Protein AF-A0A4Q4YWK9-F1 (afdb_monomer)

pLDDT: mean 71.22, std 27.9, range [23.89, 98.69]

Nearest PDB structures (foldseek):
  1uv4-assembly1_A  TM=8.933E-01  e=1.301E-12  Bacillus subtilis
  6b7k-assembly4_D  TM=8.772E-01  e=3.436E-12  Bacillus licheniformis DSM 13 = ATCC 14580
  1gyd-assembly1_B  TM=8.276E-01  e=9.408E-13  Cellvibrio japonicus
  1gyh-assembly6_F  TM=8.192E-01  e=7.719E-12  Cellvibrio japonicus
  3qz4-assembly2_B  TM=7.626E-01  e=3.561E-07  Bacteroides thetaiotaomicron

Radius of gyration: 28.63 Å; Cα contacts (8 Å, |Δi|>4): 519; chains: 1; bounding box: 86×45×70 Å

Sequence (321 aa):
MQLRPRREARRGVSTFEPPDCSTTMTQFGQLSALDSKQDVTQLAESVAHFYLLSEDYIGKRVAGFPALLPTVSRMPWIPIGAAWDEMSSLYSSTASRAERPFADLTSEGISLFIFATITVSSFAAAAIPLLELALGYAKPNACSGVCVNTHDPPIIRRDDGTYFRFLTGARIAVHSAPDITGPWRYEGAALPAGSVIDLPGNQDLWAPEVMKVGNTYYMYCSASTFCSQESAIWVATSPSLDMNTWTDLGIIVQSSRGSPFNAIDPSFLNVGGQPLLTFGSFWEDIHQVSLADPASLATETPQQIAFDPVTTEQEGPALFP

Structure (mmCIF, N/CA/C/O backbone):
data_AF-A0A4Q4YWK9-F1
#
_entry.id   AF-A0A4Q4YWK9-F1
#
loop_
_atom_site.group_PDB
_atom_site.id
_atom_site.type_symbol
_atom_site.label_atom_id
_atom_site.label_alt_id
_atom_site.label_comp_id
_atom_site.label_asym_id
_atom_site.label_entity_id
_atom_site.label_seq_id
_atom_site.pdbx_PDB_ins_code
_atom_site.Cartn_x
_atom_site.Cartn_y
_atom_site.Cartn_z
_atom_site.occupancy
_atom_site.B_iso_or_equiv
_atom_site.auth_seq_id
_atom_site.auth_comp_id
_atom_site.auth_asym_id
_atom_site.auth_atom_id
_atom_site.pdbx_PDB_model_num
ATOM 1 N N . MET A 1 1 ? -19.170 -13.819 54.126 1.00 37.34 1 MET A N 1
ATOM 2 C CA . MET A 1 1 ? -18.211 -13.711 53.006 1.00 37.34 1 MET A CA 1
ATOM 3 C C . MET A 1 1 ? -18.902 -12.907 51.916 1.00 37.34 1 MET A C 1
ATOM 5 O O . MET A 1 1 ? -19.766 -13.430 51.232 1.00 37.34 1 MET A O 1
ATOM 9 N N . GLN A 1 2 ? -18.668 -11.596 51.904 1.00 25.41 2 GLN A N 1
ATOM 10 C CA . GLN A 1 2 ? -19.416 -10.605 51.125 1.00 25.41 2 GLN A CA 1
ATOM 11 C C . GLN A 1 2 ? -18.433 -10.032 50.097 1.00 25.41 2 GLN A C 1
ATOM 13 O O . GLN A 1 2 ? -17.427 -9.432 50.476 1.00 25.41 2 GLN A O 1
ATOM 18 N N . LEU A 1 3 ? -18.657 -10.317 48.815 1.00 28.09 3 LEU A N 1
ATOM 19 C CA . LEU A 1 3 ? -17.784 -9.885 47.724 1.00 28.09 3 LEU A CA 1
ATOM 20 C C . LEU A 1 3 ? -18.007 -8.390 47.461 1.00 28.09 3 LEU A C 1
ATOM 22 O O . LEU A 1 3 ? -19.138 -7.954 47.250 1.00 28.09 3 LEU A O 1
ATOM 26 N N . ARG A 1 4 ? -16.929 -7.598 47.514 1.00 23.89 4 ARG A N 1
ATOM 27 C CA . ARG A 1 4 ? -16.954 -6.170 47.164 1.00 23.89 4 ARG A CA 1
ATOM 28 C C . ARG A 1 4 ? -17.053 -6.004 45.638 1.00 23.89 4 ARG A C 1
ATOM 30 O O . ARG A 1 4 ? -16.379 -6.752 44.929 1.00 23.89 4 ARG A O 1
ATOM 37 N N . PRO A 1 5 ? -17.795 -5.010 45.118 1.00 29.55 5 PRO A N 1
ATOM 38 C CA . PRO A 1 5 ? -17.824 -4.719 43.688 1.00 29.55 5 PRO A CA 1
ATOM 39 C C . PRO A 1 5 ? -16.494 -4.115 43.215 1.00 29.55 5 PRO A C 1
ATOM 41 O O . PRO A 1 5 ? -15.915 -3.253 43.885 1.00 29.55 5 PRO A O 1
ATOM 44 N N . ARG A 1 6 ? -16.025 -4.559 42.043 1.00 30.62 6 ARG A N 1
ATOM 45 C CA . ARG A 1 6 ? -14.920 -3.950 41.286 1.00 30.62 6 ARG A CA 1
ATOM 46 C C . ARG A 1 6 ? -15.304 -2.508 40.937 1.00 30.62 6 ARG A C 1
ATOM 48 O O . ARG A 1 6 ? -16.377 -2.277 40.392 1.00 30.62 6 ARG A O 1
ATOM 55 N N . ARG A 1 7 ? -14.429 -1.546 41.245 1.00 26.69 7 ARG A N 1
ATOM 56 C CA . ARG A 1 7 ? -14.542 -0.170 40.746 1.00 26.69 7 ARG A CA 1
ATOM 57 C C . ARG A 1 7 ? -14.420 -0.195 39.223 1.00 26.69 7 ARG A C 1
ATOM 59 O O . ARG A 1 7 ? -13.377 -0.587 38.709 1.00 26.69 7 ARG A O 1
ATOM 66 N N . GLU A 1 8 ? -15.463 0.241 38.530 1.00 31.27 8 GLU A N 1
ATOM 67 C CA . GLU A 1 8 ? -15.367 0.685 37.143 1.00 31.27 8 GLU A CA 1
ATOM 68 C C . GLU A 1 8 ? -14.418 1.887 37.092 1.00 31.27 8 GLU A C 1
ATOM 70 O O . GLU A 1 8 ? -14.667 2.931 37.703 1.00 31.27 8 GLU A O 1
ATOM 75 N N . ALA A 1 9 ? -13.295 1.727 36.395 1.00 30.84 9 ALA A N 1
ATOM 76 C CA . ALA A 1 9 ? -12.493 2.859 35.972 1.00 30.84 9 ALA A CA 1
ATOM 77 C C . ALA A 1 9 ? -13.290 3.591 34.887 1.00 30.84 9 ALA A C 1
ATOM 79 O O . ALA A 1 9 ? -13.508 3.057 33.800 1.00 30.84 9 ALA A O 1
ATOM 80 N N . ARG A 1 10 ? -13.762 4.803 35.198 1.00 28.64 10 ARG A N 1
ATOM 81 C CA . ARG A 1 10 ? -14.281 5.729 34.188 1.00 28.64 10 ARG A CA 1
ATOM 82 C C . ARG A 1 10 ? -13.173 5.942 33.158 1.00 28.64 10 ARG A C 1
ATOM 84 O O . ARG A 1 10 ? -12.153 6.536 33.499 1.00 28.64 10 ARG A O 1
ATOM 91 N N . ARG A 1 11 ? -13.369 5.476 31.921 1.00 38.06 11 ARG A N 1
ATOM 92 C CA . ARG A 1 11 ? -12.615 5.995 30.776 1.00 38.06 11 ARG A CA 1
ATOM 93 C C . ARG A 1 11 ? -12.987 7.467 30.661 1.00 38.06 11 ARG A C 1
ATOM 95 O O . ARG A 1 11 ? -14.115 7.796 30.303 1.00 38.06 11 ARG A O 1
ATOM 102 N N . GLY A 1 12 ? -12.073 8.342 31.067 1.00 27.77 12 GLY A N 1
ATOM 103 C CA . GLY A 1 12 ? -12.129 9.727 30.637 1.00 27.77 12 GLY A CA 1
ATOM 104 C C . GLY A 1 12 ? -12.000 9.721 29.122 1.00 27.77 12 GLY A C 1
ATOM 105 O O . GLY A 1 12 ? -11.079 9.105 28.592 1.00 27.77 12 GLY A O 1
ATOM 106 N N . VAL A 1 13 ? -12.947 10.352 28.435 1.00 35.84 13 VAL A N 1
ATOM 107 C CA . VAL A 1 13 ? -12.768 10.735 27.037 1.00 35.84 13 VAL A CA 1
ATOM 108 C C . VAL A 1 13 ? -11.656 11.778 27.053 1.00 35.84 13 VAL A C 1
ATOM 110 O O . VAL A 1 13 ? -11.891 12.941 27.373 1.00 35.84 13 VAL A O 1
ATOM 113 N N . SER A 1 14 ? -10.426 11.318 26.841 1.00 35.94 14 SER A N 1
ATOM 114 C CA . SER A 1 14 ? -9.309 12.180 26.489 1.00 35.94 14 SER A CA 1
ATOM 115 C C . SER A 1 14 ? -9.674 12.799 25.147 1.00 35.94 14 SER A C 1
ATOM 117 O O . SER A 1 14 ? -9.821 12.088 24.155 1.00 35.94 14 SER A O 1
ATOM 119 N N . THR A 1 15 ? -9.916 14.105 25.114 1.00 37.81 15 THR A N 1
ATOM 120 C CA . THR A 1 15 ? -9.908 14.845 23.856 1.00 37.81 15 THR A CA 1
ATOM 121 C C . THR A 1 15 ? -8.462 14.852 23.385 1.00 37.81 15 THR A C 1
ATOM 123 O O . THR A 1 15 ? -7.691 15.713 23.800 1.00 37.81 15 THR A O 1
ATOM 126 N N . PHE A 1 16 ? -8.086 13.830 22.620 1.00 49.78 16 PHE A N 1
ATOM 127 C CA . PHE A 1 16 ? -6.765 13.718 22.022 1.00 49.78 16 PHE A CA 1
ATOM 128 C C . PHE A 1 16 ? -6.555 14.950 21.131 1.00 49.78 16 PHE A C 1
ATOM 130 O O . PHE A 1 16 ? -7.352 15.199 20.219 1.00 49.78 16 PHE A O 1
ATOM 137 N N . GLU A 1 17 ? -5.565 15.782 21.458 1.00 49.28 17 GLU A N 1
ATOM 138 C CA . GLU A 1 17 ? -5.152 16.861 20.562 1.00 49.28 17 GLU A CA 1
ATOM 139 C C . GLU A 1 17 ? -4.577 16.222 19.288 1.00 49.28 17 GLU A C 1
ATOM 141 O O . GLU A 1 17 ? -3.909 15.191 19.378 1.00 49.28 17 GLU A O 1
ATOM 146 N N . PRO A 1 18 ? -4.887 16.751 18.091 1.00 54.50 18 PRO A N 1
ATOM 147 C CA . PRO A 1 18 ? -4.337 16.209 16.854 1.00 54.50 18 PRO A CA 1
ATOM 148 C C . PRO A 1 18 ? -2.798 16.268 16.889 1.00 54.50 18 PRO A C 1
ATOM 150 O O . PRO A 1 18 ? -2.258 17.225 17.450 1.00 54.50 18 PRO A O 1
ATOM 153 N N . PRO A 1 19 ? -2.097 15.281 16.302 1.00 61.44 19 PRO A N 1
ATOM 154 C CA . PRO A 1 19 ? -0.637 15.234 16.312 1.00 61.44 19 PRO A CA 1
ATOM 155 C C . PRO A 1 19 ? -0.017 16.517 15.730 1.00 61.44 19 PRO A C 1
ATOM 157 O O . PRO A 1 19 ? -0.558 17.109 14.788 1.00 61.44 19 PRO A O 1
ATOM 160 N N . ASP A 1 20 ? 1.116 16.959 16.294 1.00 57.84 20 ASP A N 1
ATOM 161 C CA . ASP A 1 20 ? 1.865 18.124 15.801 1.00 57.84 20 ASP A CA 1
ATOM 162 C C . ASP A 1 20 ? 2.552 17.794 14.470 1.00 57.84 20 ASP A C 1
ATOM 164 O O . ASP A 1 20 ? 3.710 17.396 14.375 1.00 57.84 20 ASP A O 1
ATOM 168 N N . CYS A 1 21 ? 1.792 17.996 13.407 1.00 54.94 21 CYS A N 1
ATOM 169 C CA . CYS A 1 21 ? 2.197 17.775 12.031 1.00 54.94 21 CYS A CA 1
ATOM 170 C C . CYS A 1 21 ? 3.257 18.729 11.468 1.00 54.94 21 CYS A C 1
ATOM 172 O O . CYS A 1 21 ? 3.640 18.598 10.298 1.00 54.94 21 CYS A O 1
ATOM 174 N N . SER A 1 22 ? 3.694 19.735 12.226 1.00 47.09 22 SER A N 1
ATOM 175 C CA . SER A 1 22 ? 4.684 20.693 11.728 1.00 47.09 22 SER A CA 1
ATOM 176 C C . SER A 1 22 ? 6.015 20.006 11.388 1.00 47.09 22 SER A C 1
ATOM 178 O O . SER A 1 22 ? 6.659 20.358 10.395 1.00 47.09 22 SER A O 1
ATOM 180 N N . THR A 1 23 ? 6.376 18.957 12.131 1.00 48.22 23 THR A N 1
ATOM 181 C CA . THR A 1 23 ? 7.576 18.140 11.903 1.00 48.22 23 THR A CA 1
ATOM 182 C C . THR A 1 23 ? 7.460 17.292 10.630 1.00 48.22 23 THR A C 1
ATOM 184 O O . THR A 1 23 ? 8.369 17.319 9.800 1.00 48.22 23 THR A O 1
ATOM 187 N N . THR A 1 24 ? 6.318 16.634 10.396 1.00 48.59 24 THR A N 1
ATOM 188 C CA . THR A 1 24 ? 6.064 15.789 9.210 1.00 48.59 24 THR A CA 1
ATOM 189 C C . THR A 1 24 ? 6.056 16.604 7.915 1.00 48.59 24 THR A C 1
ATOM 191 O O . THR A 1 24 ? 6.703 16.240 6.934 1.00 48.59 24 THR A O 1
ATOM 194 N N . MET A 1 25 ? 5.409 17.775 7.923 1.00 40.44 25 MET A N 1
ATOM 195 C CA . MET A 1 25 ? 5.440 18.716 6.794 1.00 40.44 25 MET A CA 1
ATOM 196 C C . MET A 1 25 ? 6.855 19.249 6.526 1.00 40.44 25 MET A C 1
ATOM 198 O O . MET A 1 25 ? 7.225 19.480 5.374 1.00 40.44 25 MET A O 1
ATOM 202 N N . THR A 1 26 ? 7.666 19.420 7.576 1.00 35.03 26 THR A N 1
ATOM 203 C CA . THR A 1 26 ? 9.073 19.827 7.448 1.00 35.03 26 THR A CA 1
ATOM 204 C C . THR A 1 26 ? 9.914 18.712 6.835 1.00 35.03 26 THR A C 1
ATOM 206 O O . THR A 1 26 ? 10.722 18.997 5.959 1.00 35.03 26 THR A O 1
ATOM 209 N N . GLN A 1 27 ? 9.688 17.450 7.204 1.00 39.16 27 GLN A N 1
ATOM 210 C CA . GLN A 1 27 ? 10.369 16.295 6.613 1.00 39.16 27 GLN A CA 1
ATOM 211 C C . GLN A 1 27 ? 9.981 16.096 5.136 1.00 39.16 27 GLN A C 1
ATOM 213 O O . GLN A 1 27 ? 10.857 15.885 4.298 1.00 39.16 27 GLN A O 1
ATOM 218 N N . PHE A 1 28 ? 8.704 16.290 4.785 1.00 42.97 28 PHE A N 1
ATOM 219 C CA . PHE A 1 28 ? 8.221 16.290 3.395 1.00 42.97 28 PHE A CA 1
ATOM 220 C C . PHE A 1 28 ? 8.824 17.452 2.576 1.00 42.97 28 PHE A C 1
ATOM 222 O O . PHE A 1 28 ? 9.284 17.285 1.441 1.00 42.97 28 PHE A O 1
ATOM 229 N N . GLY A 1 29 ? 8.899 18.644 3.177 1.00 32.53 29 GLY A N 1
ATOM 230 C CA . GLY A 1 29 ? 9.573 19.818 2.615 1.00 32.53 29 GLY A CA 1
ATOM 231 C C . GLY A 1 29 ? 11.091 19.645 2.473 1.00 32.53 29 GLY A C 1
ATOM 232 O O . GLY A 1 29 ? 11.686 20.121 1.511 1.00 32.53 29 GLY A O 1
ATOM 233 N N . GLN A 1 30 ? 11.735 18.935 3.399 1.00 28.66 30 GLN A N 1
ATOM 234 C CA . GLN A 1 30 ? 13.168 18.644 3.360 1.00 28.66 30 GLN A CA 1
ATOM 235 C C . GLN A 1 30 ? 13.507 17.561 2.337 1.00 28.66 30 GLN A C 1
ATOM 237 O O . GLN A 1 30 ? 14.512 17.702 1.648 1.00 28.66 30 GLN A O 1
ATOM 242 N N . LEU A 1 31 ? 12.672 16.532 2.174 1.00 33.62 31 LEU A N 1
ATOM 243 C CA . LEU A 1 31 ? 12.837 15.511 1.134 1.00 33.62 31 LEU A CA 1
ATOM 244 C C . LEU A 1 31 ? 12.665 16.104 -0.270 1.00 33.62 31 LEU A C 1
ATOM 246 O O . LEU A 1 31 ? 13.506 15.870 -1.135 1.00 33.62 31 LEU A O 1
ATOM 250 N N . SER A 1 32 ? 11.659 16.961 -0.472 1.00 33.62 32 SER A N 1
ATOM 251 C CA . SER A 1 32 ? 11.498 17.713 -1.729 1.00 33.62 32 SER A CA 1
ATOM 252 C C . SER A 1 32 ? 12.610 18.748 -1.969 1.00 33.62 32 SER A C 1
ATOM 254 O O . SER A 1 32 ? 12.936 19.047 -3.116 1.00 33.62 32 SER A O 1
ATOM 256 N N . ALA A 1 33 ? 13.249 19.273 -0.916 1.00 27.67 33 ALA A N 1
ATOM 257 C CA . ALA A 1 33 ? 14.400 20.172 -1.036 1.00 27.67 33 ALA A CA 1
ATOM 258 C C . ALA A 1 33 ? 15.736 19.438 -1.275 1.00 27.67 33 ALA A C 1
ATOM 260 O O . ALA A 1 33 ? 16.585 19.950 -2.015 1.00 27.67 33 ALA A O 1
ATOM 261 N N . LEU A 1 34 ? 15.924 18.244 -0.700 1.00 31.16 34 LEU A N 1
ATOM 262 C CA . LEU A 1 34 ? 17.060 17.344 -0.958 1.00 31.16 34 LEU A CA 1
ATOM 263 C C . LEU A 1 34 ? 17.101 16.895 -2.428 1.00 31.16 34 LEU A C 1
ATOM 265 O O . LEU A 1 34 ? 18.183 16.716 -2.984 1.00 31.16 34 LEU A O 1
ATOM 269 N N . ASP A 1 35 ? 15.937 16.846 -3.078 1.00 39.66 35 ASP A N 1
ATOM 270 C CA . ASP A 1 35 ? 15.759 16.588 -4.513 1.00 39.66 35 ASP A CA 1
ATOM 271 C C . ASP A 1 35 ? 16.432 17.650 -5.421 1.00 39.66 35 ASP A C 1
ATOM 273 O O . ASP A 1 35 ? 16.650 17.428 -6.610 1.00 39.66 35 ASP A O 1
ATOM 277 N N . SER A 1 36 ? 16.829 18.807 -4.868 1.00 32.16 36 SER A N 1
ATOM 278 C CA . SER A 1 36 ? 17.489 19.891 -5.620 1.00 32.16 36 SER A CA 1
ATOM 279 C C . SER A 1 36 ? 19.008 19.987 -5.431 1.00 32.16 36 SER A C 1
ATOM 281 O O . SER A 1 36 ? 19.665 20.739 -6.156 1.00 32.16 36 SER A O 1
ATOM 283 N N . LYS A 1 37 ? 19.587 19.269 -4.458 1.00 30.02 37 LYS A N 1
ATOM 284 C CA . LYS A 1 37 ? 21.005 19.404 -4.085 1.00 30.02 37 LYS A CA 1
ATOM 285 C C . LYS A 1 37 ? 21.595 18.075 -3.616 1.00 30.02 37 LYS A C 1
ATOM 287 O O . LYS A 1 37 ? 21.836 17.879 -2.430 1.00 30.02 37 LYS A O 1
ATOM 292 N N . GLN A 1 38 ? 21.906 17.182 -4.551 1.00 35.09 38 GLN A N 1
ATOM 293 C CA . GLN A 1 38 ? 22.926 16.167 -4.291 1.00 35.09 38 GLN A CA 1
ATOM 294 C C . GLN A 1 38 ? 24.305 16.798 -4.493 1.00 35.09 38 GLN A C 1
ATOM 296 O O . GLN A 1 38 ? 24.826 16.810 -5.605 1.00 35.09 38 GLN A O 1
ATOM 301 N N . ASP A 1 39 ? 24.886 17.334 -3.419 1.00 31.48 39 ASP A N 1
ATOM 302 C CA . ASP A 1 39 ? 26.292 17.730 -3.397 1.00 31.48 39 ASP A CA 1
ATOM 303 C C . ASP A 1 39 ? 27.002 17.036 -2.228 1.00 31.48 39 ASP A C 1
ATOM 305 O O . ASP A 1 39 ? 26.497 16.955 -1.106 1.00 31.48 39 ASP A O 1
ATOM 309 N N . VAL A 1 40 ? 28.185 16.500 -2.512 1.00 35.84 40 VAL A N 1
ATOM 310 C CA . VAL A 1 40 ? 28.985 15.571 -1.685 1.00 35.84 40 VAL A CA 1
ATOM 311 C C . VAL A 1 40 ? 29.410 16.178 -0.326 1.00 35.84 40 VAL A C 1
ATOM 313 O O . VAL A 1 40 ? 29.961 15.503 0.542 1.00 35.84 40 VAL A O 1
ATOM 316 N N . THR A 1 41 ? 29.098 17.449 -0.092 1.00 32.06 41 THR A N 1
ATOM 317 C CA . THR A 1 41 ? 29.435 18.242 1.095 1.00 32.06 41 THR A CA 1
ATOM 318 C C . THR A 1 41 ? 28.681 17.808 2.363 1.00 32.06 41 THR A C 1
ATOM 320 O O . THR A 1 41 ? 29.247 17.867 3.452 1.00 32.06 41 THR A O 1
ATOM 323 N N . GLN A 1 42 ? 27.456 17.279 2.250 1.00 34.47 42 GLN A N 1
ATOM 324 C CA . GLN A 1 42 ? 26.639 16.893 3.419 1.00 34.47 42 GLN A CA 1
ATOM 325 C C . GLN A 1 42 ? 27.130 15.612 4.128 1.00 34.47 42 GLN A C 1
ATOM 327 O O . GLN A 1 42 ? 26.937 15.430 5.335 1.00 34.47 42 GLN A O 1
ATOM 332 N N . LEU A 1 43 ? 27.840 14.747 3.395 1.00 33.53 43 LEU A N 1
ATOM 333 C CA . LEU A 1 43 ? 28.530 13.577 3.948 1.00 33.53 43 LEU A CA 1
ATOM 334 C C . LEU A 1 43 ? 29.734 13.987 4.812 1.00 33.53 43 LEU A C 1
ATOM 336 O O . LEU A 1 43 ? 30.009 13.341 5.820 1.00 33.53 43 LEU A O 1
ATOM 340 N N . ALA A 1 44 ? 30.414 15.086 4.472 1.00 32.28 44 ALA A N 1
ATOM 341 C CA . ALA A 1 44 ? 31.531 15.608 5.259 1.00 32.28 44 ALA A CA 1
ATOM 342 C C . ALA A 1 44 ? 31.062 16.287 6.560 1.00 32.28 44 ALA A C 1
ATOM 344 O O . ALA A 1 44 ? 31.694 16.126 7.604 1.00 32.28 44 ALA A O 1
ATOM 345 N N . GLU A 1 45 ? 29.920 16.980 6.528 1.00 33.72 45 GLU A N 1
ATOM 346 C CA . GLU A 1 45 ? 29.332 17.614 7.717 1.00 33.72 45 GLU A CA 1
ATOM 347 C C . GLU A 1 45 ? 28.776 16.584 8.713 1.00 33.72 45 GLU A C 1
ATOM 349 O O . GLU A 1 45 ? 28.951 16.741 9.921 1.00 33.72 45 GLU A O 1
ATOM 354 N N . SER A 1 46 ? 28.210 15.471 8.232 1.00 32.84 46 SER A N 1
ATOM 355 C CA . SER A 1 46 ? 27.721 14.386 9.100 1.00 32.84 46 SER A CA 1
ATOM 356 C C . SER A 1 46 ? 28.851 13.666 9.850 1.00 32.84 46 SER A C 1
ATOM 358 O O . SER A 1 46 ? 28.693 13.309 11.018 1.00 32.84 46 SER A O 1
ATOM 360 N N . VAL A 1 47 ? 30.024 13.510 9.224 1.00 35.12 47 VAL A N 1
ATOM 361 C CA . VAL A 1 47 ? 31.213 12.925 9.873 1.00 35.12 47 VAL A CA 1
ATOM 362 C C . VAL A 1 47 ? 31.798 13.878 10.923 1.00 35.12 47 VAL A C 1
ATOM 364 O O . VAL A 1 47 ? 32.190 13.435 12.004 1.00 35.12 47 VAL A O 1
ATOM 367 N N . ALA A 1 48 ? 31.796 15.189 10.661 1.00 33.16 48 ALA A N 1
ATOM 368 C CA . ALA A 1 48 ? 32.231 16.193 11.633 1.00 33.16 48 ALA A CA 1
ATOM 369 C C . ALA A 1 48 ? 31.283 16.285 12.847 1.00 33.16 48 ALA A C 1
ATOM 371 O O . ALA A 1 48 ? 31.738 16.433 13.983 1.00 33.16 48 ALA A O 1
ATOM 372 N N . HIS A 1 49 ? 29.973 16.128 12.633 1.00 33.12 49 HIS A N 1
ATOM 373 C CA . HIS A 1 49 ? 28.975 16.173 13.704 1.00 33.12 49 HIS A CA 1
ATOM 374 C C . HIS A 1 49 ? 29.027 14.927 14.608 1.00 33.12 49 HIS A C 1
ATOM 376 O O . HIS A 1 49 ? 28.859 15.036 15.823 1.00 33.12 49 HIS A O 1
ATOM 382 N N . PHE A 1 50 ? 29.363 13.758 14.050 1.00 33.31 50 PHE A N 1
ATOM 383 C CA . PHE A 1 50 ? 29.566 12.526 14.821 1.00 33.31 50 PHE A CA 1
ATOM 384 C C . PHE A 1 50 ? 30.797 12.603 15.746 1.00 33.31 50 PHE A C 1
ATOM 386 O O . PHE A 1 50 ? 30.755 12.122 16.879 1.00 33.31 50 PHE A O 1
ATOM 393 N N . TYR A 1 51 ? 31.867 13.279 15.309 1.00 31.59 51 TYR A N 1
ATOM 394 C CA . TYR A 1 51 ? 33.046 13.536 16.146 1.00 31.59 51 TYR A CA 1
ATOM 395 C C . TYR A 1 51 ? 32.728 14.463 17.329 1.00 31.59 51 TYR A C 1
ATOM 397 O O . TYR A 1 51 ? 33.119 14.167 18.458 1.00 31.59 51 TYR A O 1
ATOM 405 N N . LEU A 1 52 ? 31.953 15.529 17.108 1.00 33.06 52 LEU A N 1
ATOM 406 C CA . LEU A 1 52 ? 31.585 16.489 18.158 1.00 33.06 52 LEU A CA 1
ATOM 407 C C . LEU A 1 52 ? 30.593 15.915 19.187 1.00 33.06 52 LEU A C 1
ATOM 409 O O . LEU A 1 52 ? 30.686 16.229 20.372 1.00 33.06 52 LEU A O 1
ATOM 413 N N . LEU A 1 53 ? 29.685 15.027 18.769 1.00 34.66 53 LEU A N 1
ATOM 414 C CA . LEU A 1 53 ? 28.752 14.350 19.681 1.00 34.66 53 LEU A CA 1
ATOM 415 C C . LEU A 1 53 ? 29.442 13.301 20.571 1.00 34.66 53 LEU A C 1
ATOM 417 O O . LEU A 1 53 ? 28.980 13.041 21.684 1.00 34.66 53 LEU A O 1
ATOM 421 N N . SER A 1 54 ? 30.561 12.722 20.121 1.00 35.78 54 SER A N 1
ATOM 422 C CA . SER A 1 54 ? 31.329 11.749 20.909 1.00 35.78 54 SER A CA 1
ATOM 423 C C . SER A 1 54 ? 32.050 12.382 22.111 1.00 35.78 54 SER A C 1
ATOM 425 O O . SER A 1 54 ? 32.068 11.792 23.192 1.00 35.78 54 SER A O 1
ATOM 427 N N . GLU A 1 55 ? 32.545 13.615 21.967 1.00 38.25 55 GLU A N 1
ATOM 428 C CA . GLU A 1 55 ? 33.150 14.395 23.058 1.00 38.25 55 GLU A CA 1
ATOM 429 C C . GLU A 1 55 ? 32.111 14.746 24.139 1.00 38.25 55 GLU A C 1
ATOM 431 O O . GLU A 1 55 ? 32.365 14.606 25.339 1.00 38.25 55 GLU A O 1
ATOM 436 N N . ASP A 1 56 ? 30.898 15.122 23.720 1.00 36.66 56 ASP A N 1
ATOM 437 C CA . ASP A 1 56 ? 29.850 15.599 24.626 1.00 36.66 56 ASP A CA 1
ATOM 438 C C . ASP A 1 56 ? 29.112 14.445 25.346 1.00 36.66 56 ASP A C 1
ATOM 440 O O . ASP A 1 56 ? 28.667 14.590 26.491 1.00 36.66 56 ASP A O 1
ATOM 444 N N . TYR A 1 57 ? 29.040 13.259 24.721 1.00 33.09 57 TYR A N 1
ATOM 445 C CA . TYR A 1 57 ? 28.452 12.049 25.316 1.00 33.09 57 TYR A CA 1
ATOM 446 C C . TYR A 1 57 ? 29.401 11.344 26.303 1.00 33.09 57 TYR A C 1
ATOM 448 O O . TYR A 1 57 ? 28.949 10.809 27.321 1.00 33.09 57 TYR A O 1
ATOM 456 N N . ILE A 1 58 ? 30.717 11.378 26.057 1.00 39.19 58 ILE A N 1
ATOM 457 C CA . ILE A 1 58 ? 31.729 10.798 26.958 1.00 39.19 58 ILE A CA 1
ATOM 458 C C . ILE A 1 58 ? 31.988 11.721 28.162 1.00 39.19 58 ILE A C 1
ATOM 460 O O . ILE A 1 58 ? 32.124 11.232 29.286 1.00 39.19 58 ILE A O 1
ATOM 464 N N . GLY A 1 59 ? 31.946 13.046 27.980 1.00 34.84 59 GLY A N 1
ATOM 465 C CA . GLY A 1 59 ? 32.133 14.014 29.068 1.00 34.84 59 GLY A CA 1
ATOM 466 C C . GLY A 1 59 ? 31.038 13.997 30.148 1.00 34.84 59 GLY A C 1
ATOM 467 O O . GLY A 1 59 ? 31.310 14.318 31.305 1.00 34.84 59 GLY A O 1
ATOM 468 N N . LYS A 1 60 ? 29.805 13.580 29.816 1.00 34.31 60 LYS A N 1
ATOM 469 C CA . LYS A 1 60 ? 28.636 13.689 30.716 1.00 34.31 60 LYS A CA 1
ATOM 470 C C . LYS A 1 60 ? 28.297 12.428 31.531 1.00 34.31 60 LYS A C 1
ATOM 472 O O . LYS A 1 60 ? 27.465 12.519 32.429 1.00 34.31 60 LYS A O 1
ATOM 477 N N . ARG A 1 61 ? 28.939 11.269 31.303 1.00 36.22 61 ARG A N 1
ATOM 478 C CA . ARG A 1 61 ? 28.650 10.005 32.039 1.00 36.22 61 ARG A CA 1
ATOM 479 C C . ARG A 1 61 ? 29.747 9.497 32.986 1.00 36.22 61 ARG A C 1
ATOM 481 O O . ARG A 1 61 ? 29.585 8.426 33.563 1.00 36.22 61 ARG A O 1
ATOM 488 N N . VAL A 1 62 ? 30.826 10.247 33.217 1.00 38.78 62 VAL A N 1
ATOM 489 C CA . VAL A 1 62 ? 31.855 9.853 34.210 1.00 38.78 62 VAL A CA 1
ATOM 490 C C . VAL A 1 62 ? 31.461 10.229 35.655 1.00 38.78 62 VAL A C 1
ATOM 492 O O . VAL A 1 62 ? 32.065 9.754 36.613 1.00 38.78 62 VAL A O 1
ATOM 495 N N . ALA A 1 63 ? 30.386 10.996 35.860 1.00 37.19 63 ALA A N 1
ATOM 496 C CA . ALA A 1 63 ? 29.919 11.388 37.190 1.00 37.19 63 ALA A CA 1
ATOM 497 C C . ALA A 1 63 ? 28.655 10.620 37.628 1.00 37.19 63 ALA A C 1
ATOM 499 O O . ALA A 1 63 ? 27.546 11.135 37.544 1.00 37.19 63 ALA A O 1
ATOM 500 N N . GLY A 1 64 ? 28.834 9.405 38.160 1.00 28.92 64 GLY A N 1
ATOM 501 C CA . GLY A 1 64 ? 27.883 8.823 39.120 1.00 28.92 64 GLY A CA 1
ATOM 502 C C . GLY A 1 64 ? 27.214 7.505 38.724 1.00 28.92 64 GLY A C 1
ATOM 503 O O . GLY A 1 64 ? 26.138 7.510 38.147 1.00 28.92 64 GLY A O 1
ATOM 504 N N . PHE A 1 65 ? 27.808 6.372 39.110 1.00 26.70 65 PHE A N 1
ATOM 505 C CA . PHE A 1 65 ? 27.317 5.473 40.177 1.00 26.70 65 PHE A CA 1
ATOM 506 C C . PHE A 1 65 ? 28.179 4.190 40.233 1.00 26.70 65 PHE A C 1
ATOM 508 O O . PHE A 1 65 ? 28.563 3.675 39.182 1.00 26.70 65 PHE A O 1
ATOM 515 N N . PRO A 1 66 ? 28.491 3.651 41.430 1.00 34.94 66 PRO A N 1
ATOM 516 C CA . PRO A 1 66 ? 29.254 2.417 41.591 1.00 34.94 66 PRO A CA 1
ATOM 517 C C . PRO A 1 66 ? 28.366 1.157 41.663 1.00 34.94 66 PRO A C 1
ATOM 519 O O . PRO A 1 66 ? 27.235 1.209 42.135 1.00 34.94 66 PRO A O 1
ATOM 522 N N . ALA A 1 67 ? 28.992 0.023 41.319 1.00 32.88 67 ALA A N 1
ATOM 523 C CA . ALA A 1 67 ? 28.664 -1.363 41.686 1.00 32.88 67 ALA A CA 1
ATOM 524 C C . ALA A 1 67 ? 27.501 -2.079 40.961 1.00 32.88 67 ALA A C 1
ATOM 526 O O . ALA A 1 67 ? 26.334 -1.813 41.217 1.00 32.88 67 ALA A O 1
ATOM 527 N N . LEU A 1 68 ? 27.846 -3.101 40.156 1.00 26.86 68 LEU A N 1
ATOM 528 C CA . LEU A 1 68 ? 27.533 -4.533 40.382 1.00 26.86 68 LEU A CA 1
ATOM 529 C C . LEU A 1 68 ? 27.727 -5.351 39.082 1.00 26.86 68 LEU A C 1
ATOM 531 O O . LEU A 1 68 ? 26.914 -5.313 38.168 1.00 26.86 68 LEU A O 1
ATOM 535 N N . LEU A 1 69 ? 28.801 -6.141 39.035 1.00 27.88 69 LEU A N 1
ATOM 536 C CA . LEU A 1 69 ? 28.963 -7.342 38.194 1.00 27.88 69 LEU A CA 1
ATOM 537 C C . LEU A 1 69 ? 28.932 -8.545 39.161 1.00 27.88 69 LEU A C 1
ATOM 539 O O . LEU A 1 69 ? 29.433 -8.374 40.278 1.00 27.88 69 LEU A O 1
ATOM 543 N N . PRO A 1 70 ? 28.400 -9.743 38.805 1.00 32.31 70 PRO A N 1
ATOM 544 C CA . PRO A 1 70 ? 29.087 -10.587 37.814 1.00 32.31 70 PRO A CA 1
ATOM 545 C C . PRO A 1 70 ? 28.219 -11.620 37.052 1.00 32.31 70 PRO A C 1
ATOM 547 O O . PRO A 1 70 ? 27.673 -12.535 37.663 1.00 32.31 70 PRO A O 1
ATOM 550 N N . THR A 1 71 ? 28.224 -11.617 35.710 1.00 30.58 71 THR A N 1
ATOM 551 C CA . THR A 1 71 ? 28.119 -12.869 34.912 1.00 30.58 71 THR A CA 1
ATOM 552 C C . THR A 1 71 ? 28.639 -12.706 33.476 1.00 30.58 71 THR A C 1
ATOM 554 O O . THR A 1 71 ? 27.918 -1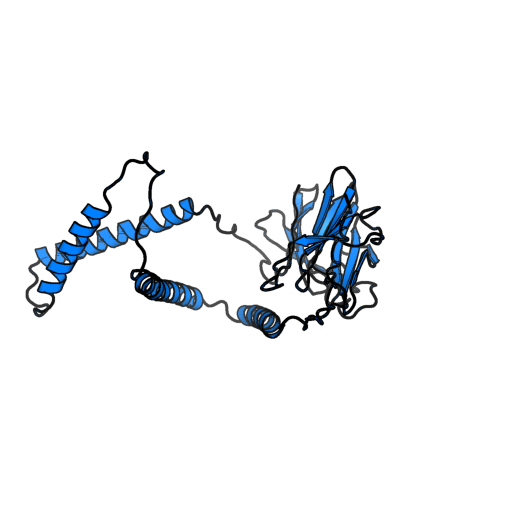2.931 32.517 1.00 30.58 71 THR A O 1
ATOM 557 N N . VAL A 1 72 ? 29.910 -12.337 33.292 1.00 28.38 72 VAL A N 1
ATOM 558 C CA . VAL A 1 72 ? 30.606 -12.549 32.003 1.00 28.38 72 VAL A CA 1
ATOM 559 C C . VAL A 1 72 ? 32.049 -12.959 32.290 1.00 28.38 72 VAL A C 1
ATOM 561 O O . VAL A 1 72 ? 33.004 -12.215 32.098 1.00 28.38 72 VAL A O 1
ATOM 564 N N . SER A 1 73 ? 32.217 -14.159 32.832 1.00 29.61 73 SER A N 1
ATOM 565 C CA . SER A 1 73 ? 33.513 -14.812 32.999 1.00 29.61 73 SER A CA 1
ATOM 566 C C . SER A 1 73 ? 33.615 -15.943 31.981 1.00 29.61 73 SER A C 1
ATOM 568 O O . SER A 1 73 ? 33.279 -17.077 32.306 1.00 29.61 73 SER A O 1
ATOM 570 N N . ARG A 1 74 ? 34.021 -15.614 30.741 1.00 29.33 74 ARG A N 1
ATOM 571 C CA . ARG A 1 74 ? 34.672 -16.496 29.736 1.00 29.33 74 ARG A CA 1
ATOM 572 C C . ARG A 1 74 ? 34.745 -15.808 28.361 1.00 29.33 74 ARG A C 1
ATOM 574 O O . ARG A 1 74 ? 34.091 -16.214 27.412 1.00 29.33 74 ARG A O 1
ATOM 581 N N . MET A 1 75 ? 35.585 -14.785 28.248 1.00 27.45 75 MET A N 1
ATOM 582 C CA . MET A 1 75 ? 36.211 -14.379 26.982 1.00 27.45 75 MET A CA 1
ATOM 583 C C . MET A 1 75 ? 37.666 -13.996 27.295 1.00 27.45 75 MET A C 1
ATOM 585 O O . MET A 1 75 ? 37.908 -13.428 28.365 1.00 27.45 75 MET A O 1
ATOM 589 N N . PRO A 1 76 ? 38.649 -14.357 26.449 1.00 27.77 76 PRO A N 1
ATOM 590 C CA . PRO A 1 76 ? 40.045 -14.019 26.687 1.00 27.77 76 PRO A CA 1
ATOM 591 C C . PRO A 1 76 ? 40.223 -12.504 26.542 1.00 27.77 76 PRO A C 1
ATOM 593 O O . PRO A 1 76 ? 40.117 -11.946 25.454 1.00 27.77 76 PRO A O 1
ATOM 596 N N . TRP A 1 77 ? 40.453 -11.843 27.672 1.00 27.27 77 TRP A N 1
ATOM 597 C CA . TRP A 1 77 ? 40.779 -10.428 27.748 1.00 27.27 77 TRP A CA 1
ATOM 598 C C . TRP A 1 77 ? 42.127 -10.165 27.072 1.00 27.27 77 TRP A C 1
ATOM 600 O O . TRP A 1 77 ? 43.162 -10.630 27.545 1.00 27.27 77 TRP A O 1
ATOM 610 N N . ILE A 1 78 ? 42.124 -9.357 26.014 1.00 35.56 78 ILE A N 1
ATOM 611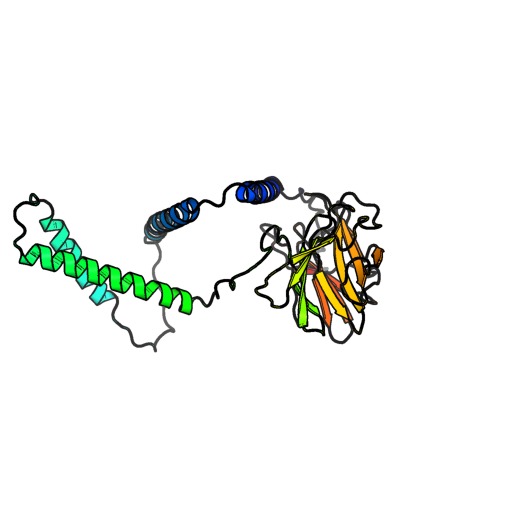 C CA . ILE A 1 78 ? 43.255 -8.472 25.729 1.00 35.56 78 ILE A CA 1
ATOM 612 C C . ILE A 1 78 ? 43.122 -7.321 26.742 1.00 35.56 78 ILE A C 1
ATOM 614 O O . ILE A 1 78 ? 42.050 -6.714 26.815 1.00 35.56 78 ILE A O 1
ATOM 618 N N . PRO A 1 79 ? 44.130 -7.034 27.582 1.00 34.12 79 PRO A N 1
ATOM 619 C CA . PRO A 1 79 ? 44.005 -6.014 28.613 1.00 34.12 79 PRO A CA 1
ATOM 620 C C . PRO A 1 79 ? 44.032 -4.622 27.970 1.00 34.12 79 PRO A C 1
ATOM 622 O O . PRO A 1 79 ? 45.091 -4.041 27.756 1.00 34.12 79 PRO A O 1
ATOM 625 N N . ILE A 1 80 ? 42.847 -4.068 27.701 1.00 38.75 80 ILE A N 1
ATOM 626 C CA . ILE A 1 80 ? 42.648 -2.683 27.233 1.00 38.75 80 ILE A CA 1
ATOM 627 C C . ILE A 1 80 ? 43.301 -1.670 28.196 1.00 38.75 80 ILE A C 1
ATOM 629 O O . ILE A 1 80 ? 43.765 -0.624 27.759 1.00 38.75 80 ILE A O 1
ATOM 633 N N . GLY A 1 81 ? 43.433 -2.009 29.485 1.00 36.94 81 GLY A N 1
ATOM 634 C CA . GLY A 1 81 ? 44.136 -1.177 30.467 1.00 36.94 81 GLY A CA 1
ATOM 635 C C . GLY A 1 81 ? 45.631 -0.995 30.180 1.00 36.94 81 GLY A C 1
ATOM 636 O O . GLY A 1 81 ? 46.136 0.109 30.325 1.00 36.94 81 GLY A O 1
ATOM 637 N N . ALA A 1 82 ? 46.327 -2.028 29.690 1.00 38.06 82 ALA A N 1
ATOM 638 C CA . ALA A 1 82 ? 47.756 -1.920 29.384 1.00 38.06 82 ALA A CA 1
ATOM 639 C C . ALA A 1 82 ? 48.005 -1.037 28.152 1.00 38.06 82 ALA A C 1
ATOM 641 O O . ALA A 1 82 ? 48.912 -0.214 28.163 1.00 38.06 82 ALA A O 1
ATOM 642 N N . ALA A 1 83 ? 47.145 -1.152 27.133 1.00 38.12 83 ALA A N 1
ATOM 643 C CA . ALA A 1 83 ? 47.188 -0.295 25.949 1.00 38.12 83 ALA A CA 1
ATOM 644 C C . ALA A 1 83 ? 46.823 1.163 26.277 1.00 38.12 83 ALA A C 1
ATOM 646 O O . ALA A 1 83 ? 47.374 2.087 25.683 1.00 38.12 83 ALA A O 1
ATOM 647 N N . TRP A 1 84 ? 45.919 1.380 27.237 1.00 41.38 84 TRP A N 1
ATOM 648 C CA . TRP A 1 84 ? 45.561 2.713 27.716 1.00 41.38 84 TRP A CA 1
ATOM 649 C C . TRP A 1 84 ? 46.688 3.360 28.526 1.00 41.38 84 TRP A C 1
ATOM 651 O O . TRP A 1 84 ? 47.009 4.521 28.287 1.00 41.38 84 TRP A O 1
ATOM 661 N N . ASP A 1 85 ? 47.344 2.614 29.416 1.00 42.16 85 ASP A N 1
ATOM 662 C CA . ASP A 1 85 ? 48.484 3.116 30.190 1.00 42.16 85 ASP A CA 1
ATOM 663 C C . ASP A 1 85 ? 49.709 3.386 29.295 1.00 42.16 85 ASP A C 1
ATOM 665 O O . ASP A 1 85 ? 50.386 4.403 29.471 1.00 42.16 85 ASP A O 1
ATOM 669 N N . GLU A 1 86 ? 49.953 2.554 28.271 1.00 42.19 86 GLU A N 1
ATOM 670 C CA . GLU A 1 86 ? 50.977 2.811 27.246 1.00 42.19 86 GLU A CA 1
ATOM 671 C C . GLU A 1 86 ? 50.641 4.041 26.395 1.00 42.19 86 GLU A C 1
ATOM 673 O O . GLU A 1 86 ? 51.485 4.925 26.253 1.00 42.19 86 GLU A O 1
ATOM 678 N N . MET A 1 87 ? 49.411 4.162 25.876 1.00 38.09 87 MET A N 1
ATOM 679 C CA . MET A 1 87 ? 49.000 5.329 25.082 1.00 38.09 87 MET A CA 1
ATOM 680 C C . MET A 1 87 ? 48.992 6.620 25.900 1.00 38.09 87 MET A C 1
ATOM 682 O O . MET A 1 87 ? 49.430 7.655 25.405 1.00 38.09 87 MET A O 1
ATOM 686 N N . SER A 1 88 ? 48.531 6.577 27.151 1.00 40.00 88 SER A N 1
ATOM 687 C CA . SER A 1 88 ? 48.481 7.744 28.033 1.00 40.00 88 SER A CA 1
ATOM 688 C C . SER A 1 88 ? 49.887 8.172 28.472 1.00 40.00 88 SER A C 1
ATOM 690 O O . SER A 1 88 ? 50.157 9.369 28.598 1.00 40.00 88 SER A O 1
ATOM 692 N N . SER A 1 89 ? 50.816 7.221 28.634 1.00 42.41 89 SER A N 1
ATOM 693 C CA . SER A 1 89 ? 52.244 7.489 28.849 1.00 42.41 89 SER A CA 1
ATOM 694 C C . SER A 1 89 ? 52.911 8.093 27.604 1.00 42.41 89 SER A C 1
ATOM 696 O O . SER A 1 89 ? 53.592 9.120 27.698 1.00 42.41 89 SER A O 1
ATOM 698 N N . LEU A 1 90 ? 52.646 7.536 26.414 1.00 39.81 90 LEU A N 1
ATOM 699 C CA . LEU A 1 90 ? 53.132 8.064 25.134 1.00 39.81 90 LEU A CA 1
ATOM 700 C C . LEU A 1 90 ? 52.593 9.472 24.850 1.00 39.81 90 LEU A C 1
ATOM 702 O O . LEU A 1 90 ? 53.369 10.345 24.463 1.00 39.81 90 LEU A O 1
ATOM 706 N N . TYR A 1 91 ? 51.311 9.727 25.113 1.00 38.34 91 TYR A N 1
ATOM 707 C CA . TYR A 1 91 ? 50.682 11.041 24.958 1.00 38.34 91 TYR A CA 1
ATOM 708 C C . TYR A 1 91 ? 51.223 12.063 25.970 1.00 38.34 91 TYR A C 1
ATOM 710 O O . TYR A 1 91 ? 51.574 13.180 25.602 1.00 38.34 91 TYR A O 1
ATOM 718 N N . SER A 1 92 ? 51.402 11.678 27.238 1.00 39.91 92 SER A N 1
ATOM 719 C CA . SER A 1 92 ? 51.950 12.580 28.268 1.00 39.91 92 SER A CA 1
ATOM 720 C C . SER A 1 92 ? 53.438 12.899 28.043 1.00 39.91 92 SER A C 1
ATOM 722 O O . SER A 1 92 ? 53.888 14.022 28.290 1.00 39.91 92 SER A O 1
ATOM 724 N N . SER A 1 93 ? 54.217 11.942 27.524 1.00 40.84 93 SER A N 1
ATOM 725 C CA . SER A 1 93 ? 55.632 12.157 27.175 1.00 40.84 93 SER A CA 1
ATOM 726 C C . SER A 1 93 ? 55.823 13.012 25.914 1.00 40.84 93 SER A C 1
ATOM 728 O O . SER A 1 93 ? 56.810 13.740 25.810 1.00 40.84 93 SER A O 1
ATOM 730 N N . THR A 1 94 ? 54.874 12.971 24.973 1.00 39.53 94 THR A N 1
ATOM 731 C CA . THR A 1 94 ? 54.885 13.806 23.761 1.00 39.53 94 THR A CA 1
ATOM 732 C C . THR A 1 94 ? 54.335 15.207 24.033 1.00 39.53 94 THR A C 1
ATOM 734 O O . THR A 1 94 ? 54.953 16.185 23.612 1.00 39.53 94 THR A O 1
ATOM 737 N N . ALA A 1 95 ? 53.262 15.334 24.820 1.00 37.91 95 ALA A N 1
ATOM 738 C CA . ALA A 1 95 ? 52.683 16.619 25.218 1.00 37.91 95 ALA A CA 1
ATOM 739 C C . ALA A 1 95 ? 53.637 17.459 26.088 1.00 37.91 95 ALA A C 1
ATOM 741 O O . ALA A 1 95 ? 53.790 18.653 25.852 1.00 37.91 95 ALA A O 1
ATOM 742 N N . SER A 1 96 ? 54.376 16.839 27.018 1.00 38.03 96 SER A N 1
ATOM 743 C CA . SER A 1 96 ? 55.398 17.540 27.825 1.00 38.03 96 SER A CA 1
ATOM 744 C C . SER A 1 96 ? 56.647 17.963 27.035 1.00 38.03 96 SER A C 1
ATOM 746 O O . SER A 1 96 ? 57.472 18.730 27.535 1.00 38.03 96 SER A O 1
ATOM 748 N N . ARG A 1 97 ? 56.800 17.498 25.787 1.00 40.78 97 ARG A N 1
ATOM 749 C CA . ARG A 1 97 ? 57.908 17.863 24.889 1.00 40.78 97 ARG A CA 1
ATOM 750 C C . ARG A 1 97 ? 57.495 18.861 23.797 1.00 40.78 97 ARG A C 1
A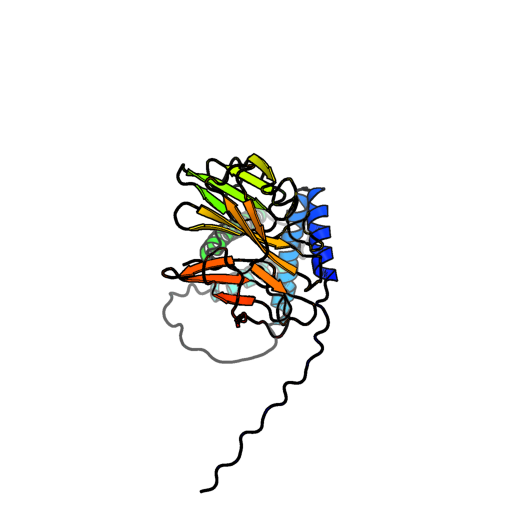TOM 752 O O . ARG A 1 97 ? 58.376 19.410 23.138 1.00 40.78 97 ARG A O 1
ATOM 759 N N . ALA A 1 98 ? 56.195 19.128 23.649 1.00 37.78 98 ALA A N 1
ATOM 760 C CA . ALA A 1 98 ? 55.609 20.002 22.630 1.00 37.78 98 ALA A CA 1
ATOM 761 C C . ALA A 1 98 ? 55.717 21.513 22.935 1.00 37.78 98 ALA A C 1
ATOM 763 O O . ALA A 1 98 ? 55.392 22.328 22.077 1.00 37.78 98 ALA A O 1
ATOM 764 N N . GLU A 1 99 ? 56.227 21.908 24.107 1.00 39.97 99 GLU A N 1
ATOM 765 C CA . GLU A 1 99 ? 56.490 23.323 24.435 1.00 39.97 99 GLU A CA 1
ATOM 766 C C . GLU A 1 99 ? 57.886 23.819 24.003 1.00 39.97 99 GLU A C 1
ATOM 768 O O . GLU A 1 99 ? 58.258 24.960 24.280 1.00 39.97 99 GLU A O 1
ATOM 773 N N . ARG A 1 100 ? 58.684 23.001 23.297 1.00 41.72 100 ARG A N 1
ATOM 774 C CA . ARG A 1 100 ? 59.924 23.472 22.653 1.00 41.72 100 ARG A CA 1
ATOM 775 C C . ARG A 1 100 ? 59.670 23.802 21.179 1.00 41.72 100 ARG A C 1
ATOM 777 O O . ARG A 1 100 ? 58.945 23.060 20.520 1.00 41.72 100 ARG A O 1
ATOM 784 N N . PRO A 1 101 ? 60.270 24.878 20.634 1.00 38.16 101 PRO A N 1
ATOM 785 C CA . PRO A 1 101 ? 60.103 25.235 19.229 1.00 38.16 101 PRO A CA 1
ATOM 786 C C . PRO A 1 101 ? 60.505 24.067 18.314 1.00 38.16 101 PRO A C 1
ATOM 788 O O . PRO A 1 101 ? 61.487 23.377 18.580 1.00 38.16 101 PRO A O 1
ATOM 791 N N . PHE A 1 102 ? 59.756 23.889 17.221 1.00 43.91 102 PHE A N 1
ATOM 792 C CA . PHE A 1 102 ? 59.848 22.841 16.182 1.00 43.91 102 PHE A CA 1
ATOM 793 C C . PHE A 1 102 ? 61.233 22.643 15.508 1.00 43.91 102 PHE A C 1
ATOM 795 O O . PHE A 1 102 ? 61.344 21.891 14.545 1.00 43.91 102 PHE A O 1
ATOM 802 N N . ALA A 1 103 ? 62.292 23.304 15.978 1.00 40.97 103 ALA A N 1
ATOM 803 C CA . ALA A 1 103 ? 63.603 23.363 15.336 1.00 40.97 103 ALA A CA 1
ATOM 804 C C . ALA A 1 103 ? 64.605 22.272 15.775 1.00 40.97 103 ALA A C 1
ATOM 806 O O . ALA A 1 103 ? 65.687 22.218 15.204 1.00 40.97 103 ALA A O 1
ATOM 807 N N . ASP A 1 104 ? 64.268 21.401 16.736 1.00 46.25 104 ASP A N 1
ATOM 808 C CA . ASP A 1 104 ? 65.227 20.452 17.350 1.00 46.25 104 ASP A CA 1
ATOM 809 C C . ASP A 1 104 ? 64.781 18.973 17.306 1.00 46.25 104 ASP A C 1
ATOM 811 O O . ASP A 1 104 ? 65.162 18.145 18.139 1.00 46.25 104 ASP A O 1
ATOM 815 N N . LEU A 1 105 ? 63.956 18.600 16.324 1.00 45.25 105 LEU A N 1
ATOM 816 C CA . LEU A 1 105 ? 63.675 17.191 16.041 1.00 45.25 105 LEU A CA 1
ATOM 817 C C . LEU A 1 105 ? 64.809 16.617 15.180 1.00 45.25 105 LEU A C 1
ATOM 819 O O . LEU A 1 105 ? 64.952 16.959 14.008 1.00 45.25 105 LEU A O 1
ATOM 823 N N .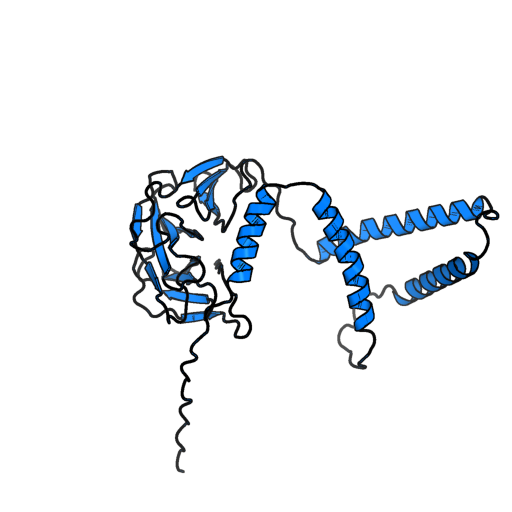 THR A 1 106 ? 65.617 15.725 15.756 1.00 54.84 106 THR A N 1
ATOM 824 C CA . THR A 1 106 ? 66.579 14.919 14.989 1.00 54.84 106 THR A CA 1
ATOM 825 C C . THR A 1 106 ? 65.834 14.074 13.945 1.00 54.84 106 THR A C 1
ATOM 827 O O . THR A 1 106 ? 64.652 13.763 14.116 1.00 54.84 106 THR A O 1
ATOM 830 N N . SER A 1 107 ? 66.505 13.676 12.857 1.00 49.03 107 SER A N 1
ATOM 831 C CA . SER A 1 107 ? 65.905 12.874 11.770 1.00 49.03 107 SER A CA 1
ATOM 832 C C . SER A 1 107 ? 65.196 11.601 12.262 1.00 49.03 107 SER A C 1
ATOM 834 O O . SER A 1 107 ? 64.207 11.172 11.666 1.00 49.03 107 SER A O 1
ATOM 836 N N . GLU A 1 108 ? 65.646 11.036 13.385 1.00 49.25 108 GLU A N 1
ATOM 837 C CA . GLU A 1 108 ? 65.009 9.890 14.041 1.00 49.25 108 GLU A CA 1
ATOM 838 C C . GLU A 1 108 ? 63.684 10.240 14.738 1.00 49.25 108 GLU A C 1
ATOM 840 O O . GLU A 1 108 ? 62.740 9.452 14.690 1.00 49.25 108 GLU A O 1
ATOM 845 N N . GLY A 1 109 ? 63.560 11.438 15.321 1.00 45.41 109 GLY A N 1
ATOM 846 C CA . GLY A 1 109 ? 62.322 11.908 15.953 1.00 45.41 109 GLY A CA 1
ATOM 847 C C . GLY A 1 109 ? 61.201 12.166 14.943 1.00 45.41 109 GLY A C 1
ATOM 848 O O . GLY A 1 109 ? 60.048 11.837 15.206 1.00 45.41 109 GLY A O 1
ATOM 849 N N . ILE A 1 110 ? 61.545 12.680 13.758 1.00 52.25 110 ILE A N 1
ATOM 850 C CA . ILE A 1 110 ? 60.592 12.877 12.652 1.00 52.25 110 ILE A CA 1
ATOM 851 C C . ILE A 1 110 ? 60.124 11.523 12.100 1.00 52.25 110 ILE A C 1
ATOM 853 O O . ILE A 1 110 ? 58.928 11.333 11.883 1.00 52.25 110 ILE A O 1
ATOM 857 N N . SER A 1 111 ? 61.037 10.554 11.944 1.00 50.78 111 SER A N 1
ATOM 858 C CA . SER A 1 111 ? 60.676 9.184 11.550 1.00 50.78 111 SER A CA 1
ATOM 859 C C . SER A 1 111 ? 59.717 8.538 12.547 1.00 50.78 111 SER A C 1
ATOM 861 O O . SER A 1 111 ? 58.695 8.001 12.137 1.00 50.78 111 SER A O 1
ATOM 863 N N . LEU A 1 112 ? 59.987 8.629 13.852 1.00 49.62 112 LEU A N 1
ATOM 864 C CA . LEU A 1 112 ? 59.146 7.990 14.866 1.00 49.62 112 LEU A CA 1
ATOM 865 C C . LEU A 1 112 ? 57.727 8.588 14.919 1.00 49.62 112 LEU A C 1
ATOM 867 O O . LEU A 1 112 ? 56.758 7.844 15.047 1.00 49.62 112 LEU A O 1
ATOM 871 N N . PHE A 1 113 ? 57.589 9.907 14.744 1.00 48.56 113 PHE A N 1
ATOM 872 C CA . PHE A 1 113 ? 56.281 10.571 14.651 1.00 48.56 113 PHE A CA 1
ATOM 873 C C . PHE A 1 113 ? 55.506 10.187 13.380 1.00 48.56 113 PHE A C 1
ATOM 875 O O . PHE A 1 113 ? 54.297 9.959 13.448 1.00 48.56 113 PHE A O 1
ATOM 882 N N . ILE A 1 114 ? 56.183 10.065 12.233 1.00 53.22 114 ILE A N 1
ATOM 883 C CA . ILE A 1 114 ? 55.567 9.606 10.976 1.00 53.22 114 ILE A CA 1
ATOM 884 C C . ILE A 1 114 ? 55.145 8.132 11.089 1.00 53.22 114 ILE A C 1
ATOM 886 O O . ILE A 1 114 ? 54.031 7.776 10.716 1.00 53.22 114 ILE A O 1
ATOM 890 N N . PHE A 1 115 ? 55.979 7.267 11.673 1.00 51.53 115 PHE A N 1
ATOM 891 C CA . PHE A 1 115 ? 55.633 5.860 11.890 1.00 51.53 115 PHE A CA 1
ATOM 892 C C . PHE A 1 115 ? 54.471 5.691 12.874 1.00 51.53 115 PHE A C 1
ATOM 894 O O . PHE A 1 115 ? 53.580 4.885 12.605 1.00 51.53 115 PHE A O 1
ATOM 901 N N . ALA A 1 116 ? 54.432 6.461 13.967 1.00 51.66 116 ALA A N 1
ATOM 902 C CA . ALA A 1 116 ? 53.340 6.433 14.943 1.00 51.66 116 ALA A CA 1
ATOM 903 C C . ALA A 1 116 ? 52.010 6.932 14.348 1.00 51.66 116 ALA A C 1
ATOM 905 O O . ALA A 1 116 ? 50.966 6.320 14.556 1.00 51.66 116 ALA A O 1
ATOM 906 N N . THR A 1 117 ? 52.035 7.996 13.541 1.00 49.78 117 THR A N 1
ATOM 907 C CA . THR A 1 117 ? 50.827 8.503 12.864 1.00 49.78 117 THR A CA 1
ATOM 908 C C . THR A 1 117 ? 50.327 7.557 11.770 1.00 49.78 117 THR A C 1
ATOM 910 O O . THR A 1 117 ? 49.119 7.329 11.672 1.00 49.78 117 THR A O 1
ATOM 913 N N . ILE A 1 118 ? 51.225 6.932 10.998 1.00 51.62 118 ILE A N 1
ATOM 914 C CA . ILE A 1 118 ? 50.863 5.924 9.987 1.00 51.62 118 ILE A CA 1
ATOM 915 C C . ILE A 1 118 ? 50.296 4.656 10.642 1.00 51.62 118 ILE A C 1
ATOM 917 O O . ILE A 1 118 ? 49.298 4.117 10.160 1.00 51.62 118 ILE A O 1
ATOM 921 N N . THR A 1 119 ? 50.876 4.183 11.750 1.00 50.34 119 THR A N 1
ATOM 922 C CA . THR A 1 119 ? 50.377 2.985 12.451 1.00 50.34 119 THR A CA 1
ATOM 923 C C . THR A 1 119 ? 49.027 3.232 13.121 1.00 50.34 119 THR A C 1
ATOM 925 O O . THR A 1 119 ? 48.110 2.447 12.894 1.00 50.34 119 THR A O 1
ATOM 928 N N . VAL A 1 120 ? 48.837 4.344 13.840 1.00 49.97 120 VAL A N 1
ATOM 929 C CA . VAL A 1 120 ? 47.533 4.689 14.448 1.00 49.97 120 VAL A CA 1
ATOM 930 C C . VAL A 1 120 ? 46.441 4.875 13.382 1.00 49.97 120 VAL A C 1
ATOM 932 O O . VAL A 1 120 ? 45.335 4.359 13.545 1.00 49.97 120 VAL A O 1
ATOM 935 N N . SER A 1 121 ? 46.760 5.505 12.244 1.00 49.56 121 SER A N 1
ATOM 936 C CA . SER A 1 121 ? 45.815 5.651 11.121 1.00 49.56 121 SER A CA 1
ATOM 937 C C . SER A 1 121 ? 45.456 4.307 10.472 1.00 49.56 121 SER A C 1
ATOM 939 O O . SER A 1 121 ? 44.311 4.092 10.078 1.00 49.56 121 SER A O 1
ATOM 941 N N . SER A 1 122 ? 46.410 3.373 10.403 1.00 52.53 122 SER A N 1
ATOM 942 C CA . SER A 1 122 ? 46.190 2.037 9.830 1.00 52.53 122 SER A CA 1
ATOM 943 C C . SER A 1 122 ? 45.326 1.145 10.731 1.00 52.53 122 SER A C 1
ATOM 945 O O . SER A 1 122 ? 44.511 0.375 10.228 1.00 52.53 122 SER A O 1
ATOM 947 N N . PHE A 1 123 ? 45.449 1.270 12.058 1.00 50.09 123 PHE A N 1
ATOM 948 C CA . PHE A 1 123 ? 44.600 0.537 13.006 1.00 50.09 123 PHE A CA 1
ATOM 949 C C . PHE A 1 123 ? 43.170 1.093 13.067 1.00 50.09 123 PHE A C 1
ATOM 951 O O . PHE A 1 123 ? 42.221 0.309 13.103 1.00 50.09 123 PHE A O 1
ATOM 958 N N . ALA A 1 124 ? 42.988 2.417 13.003 1.00 51.78 124 ALA A N 1
ATOM 959 C CA . ALA A 1 124 ? 41.657 3.029 12.946 1.00 51.78 124 ALA A CA 1
ATOM 960 C C . ALA A 1 124 ? 40.897 2.647 11.659 1.00 51.78 124 ALA A C 1
ATOM 962 O O . ALA A 1 124 ? 39.722 2.287 11.723 1.00 51.78 124 ALA A O 1
ATOM 963 N N . ALA A 1 125 ? 41.576 2.627 10.505 1.00 54.69 125 ALA A N 1
ATOM 964 C CA . ALA A 1 125 ? 40.978 2.223 9.229 1.00 54.69 125 ALA A CA 1
ATOM 965 C C . ALA A 1 125 ? 40.557 0.740 9.188 1.00 54.69 125 ALA A C 1
ATOM 967 O O . ALA A 1 125 ? 39.608 0.393 8.488 1.00 54.69 125 ALA A O 1
ATOM 968 N N . ALA A 1 126 ? 41.226 -0.135 9.947 1.00 54.72 126 ALA A N 1
ATOM 969 C CA . ALA A 1 126 ? 40.881 -1.555 10.039 1.00 54.72 126 ALA A CA 1
ATOM 970 C C . ALA A 1 126 ? 39.799 -1.858 11.096 1.00 54.72 126 ALA A C 1
ATOM 972 O O . ALA A 1 126 ? 39.067 -2.836 10.959 1.00 54.72 126 ALA A O 1
ATOM 973 N N . ALA A 1 127 ? 39.668 -1.028 12.136 1.00 55.69 127 ALA A N 1
ATOM 974 C CA . ALA A 1 127 ? 38.692 -1.228 13.210 1.00 55.69 127 ALA A CA 1
ATOM 975 C C . ALA A 1 127 ? 37.253 -0.852 12.806 1.00 55.69 127 ALA A C 1
ATOM 977 O O . ALA A 1 127 ? 36.305 -1.491 13.258 1.00 55.69 127 ALA A O 1
ATOM 978 N N . ILE A 1 128 ? 37.083 0.138 11.924 1.00 58.88 128 ILE A N 1
ATOM 979 C CA . ILE A 1 128 ? 35.770 0.584 11.428 1.00 58.88 128 ILE A CA 1
ATOM 980 C C . ILE A 1 128 ? 35.012 -0.532 10.676 1.00 58.88 128 ILE A C 1
ATOM 982 O O . ILE A 1 128 ? 33.885 -0.825 11.072 1.00 58.88 128 ILE A O 1
ATOM 986 N N . PRO A 1 129 ? 35.583 -1.233 9.673 1.00 57.72 129 PRO A N 1
ATOM 987 C CA . PRO A 1 129 ? 34.867 -2.315 8.986 1.00 57.72 129 PRO A CA 1
ATOM 988 C C . PRO A 1 129 ? 34.587 -3.524 9.896 1.00 57.72 129 PRO A C 1
ATOM 990 O O . PRO A 1 129 ? 33.597 -4.225 9.701 1.00 57.72 129 PRO A O 1
ATOM 993 N N . LEU A 1 130 ? 35.417 -3.760 10.920 1.00 56.50 130 LEU A N 1
ATOM 994 C CA . LEU A 1 130 ? 35.180 -4.802 11.929 1.00 56.50 130 LEU A CA 1
ATOM 995 C C . LEU A 1 130 ? 34.010 -4.455 12.863 1.00 56.50 130 LEU A C 1
ATOM 997 O O . LEU A 1 130 ? 33.252 -5.348 13.238 1.00 56.50 130 LEU A O 1
ATOM 1001 N N . LEU A 1 131 ? 33.830 -3.175 13.201 1.00 55.06 131 LEU A N 1
ATOM 1002 C CA . LEU A 1 131 ? 32.674 -2.691 13.958 1.00 55.06 131 LEU A CA 1
ATOM 1003 C C . LEU A 1 131 ? 31.391 -2.691 13.106 1.00 55.06 131 LEU A C 1
ATOM 1005 O O . LEU A 1 131 ? 30.335 -3.057 13.612 1.00 55.06 131 LEU A O 1
ATOM 1009 N N . GLU A 1 132 ? 31.480 -2.367 11.809 1.00 54.16 132 GLU A N 1
ATOM 1010 C CA . GLU A 1 132 ? 30.357 -2.484 10.860 1.00 54.16 132 GLU A CA 1
ATOM 1011 C C . GLU A 1 132 ? 29.868 -3.940 10.734 1.00 54.16 132 GLU A C 1
ATOM 1013 O O . GLU A 1 132 ? 28.668 -4.203 10.810 1.00 54.16 132 GLU A O 1
ATOM 1018 N N . LEU A 1 133 ? 30.791 -4.904 10.622 1.00 54.84 133 LEU A N 1
ATOM 1019 C CA . LEU A 1 133 ? 30.471 -6.338 10.619 1.00 54.84 133 LEU A CA 1
ATOM 1020 C C . LEU A 1 133 ? 29.868 -6.809 11.951 1.00 54.84 133 LEU A C 1
ATOM 1022 O O . LEU A 1 133 ? 28.973 -7.652 11.949 1.00 54.84 133 LEU A O 1
ATOM 1026 N N . ALA A 1 134 ? 30.332 -6.263 13.080 1.00 53.53 134 ALA A N 1
ATOM 1027 C CA . ALA A 1 134 ? 29.808 -6.589 14.407 1.00 53.53 134 ALA A CA 1
ATOM 1028 C C . ALA A 1 134 ? 28.394 -6.030 14.655 1.00 53.53 134 ALA A C 1
ATOM 1030 O O . ALA A 1 134 ? 27.664 -6.578 15.479 1.00 53.53 134 ALA A O 1
ATOM 1031 N N . LEU A 1 135 ? 28.000 -4.971 13.936 1.00 54.50 135 LEU A N 1
ATOM 1032 C CA . LEU A 1 135 ? 26.667 -4.366 14.010 1.00 54.50 135 LEU A CA 1
ATOM 1033 C C . LEU A 1 135 ? 25.670 -4.954 12.998 1.00 54.50 135 LEU A C 1
ATOM 1035 O O . LEU A 1 135 ? 24.482 -4.672 13.107 1.00 54.50 135 LEU A O 1
ATOM 1039 N N . GLY A 1 136 ? 26.115 -5.777 12.041 1.00 47.84 136 GLY A N 1
ATOM 1040 C CA . GLY A 1 136 ? 25.240 -6.592 11.186 1.00 47.84 136 GLY A CA 1
ATOM 1041 C C . GLY A 1 136 ? 24.309 -5.826 10.235 1.00 47.84 136 GLY A C 1
ATOM 1042 O O . GLY A 1 136 ? 23.507 -6.455 9.546 1.00 47.84 136 GLY A O 1
ATOM 1043 N N . TYR A 1 137 ? 24.403 -4.497 10.156 1.00 54.19 137 TYR A N 1
ATOM 1044 C CA . TYR A 1 137 ? 23.618 -3.708 9.211 1.00 54.19 137 TYR A CA 1
ATOM 1045 C C . TYR A 1 137 ? 24.232 -3.826 7.816 1.00 54.19 137 TYR A C 1
ATOM 1047 O O . TYR A 1 137 ? 25.214 -3.159 7.487 1.00 54.19 137 TYR A O 1
ATOM 1055 N N . ALA A 1 138 ? 23.650 -4.690 6.982 1.00 57.12 138 ALA A N 1
ATOM 1056 C CA . ALA A 1 138 ? 23.949 -4.700 5.559 1.00 57.12 138 ALA A CA 1
ATOM 1057 C C . ALA A 1 138 ? 23.610 -3.317 4.983 1.00 57.12 138 ALA A C 1
ATOM 1059 O O . ALA A 1 138 ? 22.466 -2.867 5.064 1.00 57.12 138 ALA A O 1
ATOM 1060 N N . LYS A 1 139 ? 24.607 -2.630 4.411 1.00 63.59 139 LYS A N 1
ATOM 1061 C CA . LYS A 1 139 ? 24.348 -1.431 3.605 1.00 63.59 139 LYS A CA 1
ATOM 1062 C C . LYS A 1 139 ? 23.354 -1.821 2.499 1.00 63.59 139 LYS A C 1
ATOM 1064 O O . LYS A 1 139 ? 23.506 -2.912 1.940 1.00 63.59 139 LYS A O 1
ATOM 1069 N N . PRO A 1 140 ? 22.346 -0.985 2.191 1.00 69.56 140 PRO A N 1
ATOM 1070 C CA . PRO A 1 140 ? 21.424 -1.286 1.106 1.00 69.56 140 PRO A CA 1
ATOM 1071 C C . PRO A 1 140 ? 22.224 -1.537 -0.175 1.00 69.56 140 PRO A C 1
ATOM 1073 O O . PRO A 1 140 ? 23.205 -0.842 -0.454 1.00 69.56 140 PRO A O 1
ATOM 1076 N N . ASN A 1 141 ? 21.836 -2.572 -0.923 1.00 76.69 141 ASN A N 1
ATOM 1077 C CA . ASN A 1 141 ? 22.484 -2.896 -2.189 1.00 76.69 141 ASN A CA 1
ATOM 1078 C C . ASN A 1 141 ? 22.407 -1.699 -3.144 1.00 76.69 141 ASN A C 1
ATOM 1080 O O . ASN A 1 141 ? 21.504 -0.865 -3.055 1.00 76.69 141 ASN A O 1
ATOM 1084 N N . ALA A 1 142 ? 23.351 -1.632 -4.084 1.00 85.06 142 ALA A N 1
ATOM 1085 C CA . ALA A 1 142 ? 23.316 -0.616 -5.126 1.00 85.06 142 ALA A CA 1
ATOM 1086 C C . ALA A 1 142 ? 21.976 -0.665 -5.883 1.00 85.06 142 ALA A C 1
ATOM 1088 O O . ALA A 1 142 ? 21.479 -1.742 -6.208 1.00 85.06 142 ALA A O 1
ATOM 1089 N N . CYS A 1 143 ? 21.414 0.508 -6.172 1.00 88.69 143 CYS A N 1
ATOM 1090 C CA . CYS A 1 143 ? 20.236 0.669 -7.017 1.00 88.69 143 CYS A CA 1
ATOM 1091 C C . CYS A 1 143 ? 20.657 1.317 -8.340 1.00 88.69 143 CYS A C 1
ATOM 1093 O O . CYS A 1 143 ? 21.474 2.239 -8.355 1.00 88.69 143 CYS A O 1
ATOM 1095 N N . SER A 1 144 ? 20.106 0.838 -9.452 1.00 94.62 144 SER A N 1
ATOM 1096 C CA . SER A 1 144 ? 20.353 1.371 -10.793 1.00 94.62 144 SER A CA 1
ATOM 1097 C C . SER A 1 144 ? 19.048 1.731 -11.513 1.00 94.62 144 SER A C 1
ATOM 1099 O O . SER A 1 144 ? 17.983 1.191 -11.208 1.00 94.62 144 SER A O 1
ATOM 1101 N N . GLY A 1 145 ? 19.116 2.642 -12.490 1.00 94.75 145 GLY A N 1
ATOM 1102 C CA . GLY A 1 145 ? 17.935 3.175 -13.183 1.00 94.75 145 GLY A CA 1
ATOM 1103 C C . GLY A 1 145 ? 17.241 4.287 -12.387 1.00 94.75 145 GLY A C 1
ATOM 1104 O O . GLY A 1 145 ? 17.905 5.157 -11.826 1.00 94.75 145 GLY A O 1
ATOM 1105 N N . VAL A 1 146 ? 15.907 4.282 -12.355 1.00 93.25 146 VAL A N 1
ATOM 1106 C CA . VAL A 1 146 ? 15.091 5.275 -11.636 1.00 93.25 146 VAL A CA 1
ATOM 1107 C C . VAL A 1 146 ? 14.981 4.901 -10.151 1.00 93.25 146 VAL A C 1
ATOM 1109 O O . VAL A 1 146 ? 14.068 4.195 -9.717 1.00 93.25 146 VAL A O 1
ATOM 1112 N N . CYS A 1 147 ? 15.940 5.386 -9.363 1.00 87.94 147 CYS A N 1
ATOM 1113 C CA . CYS A 1 147 ? 16.053 5.147 -7.917 1.00 87.94 147 CYS A CA 1
ATOM 1114 C C . CYS A 1 147 ? 15.716 6.382 -7.065 1.00 87.94 147 CYS A C 1
ATOM 1116 O O . CYS A 1 147 ? 16.176 6.496 -5.935 1.00 87.94 147 CYS A O 1
ATOM 1118 N N . VAL A 1 148 ? 14.945 7.315 -7.620 1.00 83.88 148 VAL A N 1
ATOM 1119 C CA . VAL A 1 148 ? 14.456 8.524 -6.941 1.00 83.88 148 VAL A CA 1
ATOM 1120 C C . VAL A 1 148 ? 12.947 8.418 -6.704 1.00 83.88 148 VAL A C 1
ATOM 1122 O O . VAL A 1 148 ? 12.301 7.536 -7.274 1.00 83.88 148 VAL A O 1
ATOM 1125 N N . ASN A 1 149 ? 12.390 9.310 -5.878 1.00 76.75 149 ASN A N 1
ATOM 1126 C CA . ASN A 1 149 ? 10.956 9.372 -5.554 1.00 76.75 149 ASN A CA 1
ATOM 1127 C C . ASN A 1 149 ? 10.384 8.087 -4.941 1.00 76.75 149 ASN A C 1
ATOM 1129 O O . ASN A 1 149 ? 9.257 7.707 -5.230 1.00 76.75 149 ASN A O 1
ATOM 1133 N N . THR A 1 150 ? 11.157 7.402 -4.096 1.00 85.25 150 THR A N 1
ATOM 1134 C CA . THR A 1 150 ? 10.833 6.062 -3.586 1.00 85.25 150 THR A CA 1
ATOM 1135 C C . THR A 1 150 ? 10.059 6.061 -2.262 1.00 85.25 150 THR A C 1
ATOM 1137 O O . THR A 1 150 ? 10.394 5.281 -1.375 1.00 85.25 150 THR A O 1
ATOM 1140 N N . HIS A 1 151 ? 9.083 6.952 -2.093 1.00 93.56 151 HIS A N 1
ATOM 1141 C CA . HIS A 1 151 ? 8.313 7.052 -0.848 1.00 93.56 151 HIS A CA 1
ATOM 1142 C C . HIS A 1 151 ? 7.345 5.862 -0.713 1.00 93.56 151 HIS A C 1
ATOM 1144 O O . HIS A 1 151 ? 6.662 5.520 -1.681 1.00 93.56 151 HIS A O 1
ATOM 1150 N N . ASP A 1 152 ? 7.345 5.229 0.462 1.00 95.00 152 ASP A N 1
ATOM 1151 C CA . ASP A 1 152 ? 6.597 4.014 0.842 1.00 95.00 152 ASP A CA 1
ATOM 1152 C C . ASP A 1 152 ? 6.594 2.900 -0.223 1.00 95.00 152 ASP A C 1
ATOM 1154 O O . ASP A 1 152 ? 5.563 2.640 -0.844 1.00 95.00 152 ASP A O 1
ATOM 1158 N N . PRO A 1 153 ? 7.745 2.254 -0.502 1.00 92.94 153 PRO A N 1
ATOM 1159 C CA . PRO A 1 153 ? 7.859 1.325 -1.617 1.00 92.94 153 PRO A CA 1
ATOM 1160 C C . PRO A 1 153 ? 7.586 -0.145 -1.237 1.00 92.94 153 PRO A C 1
ATOM 1162 O O . PRO A 1 153 ? 8.525 -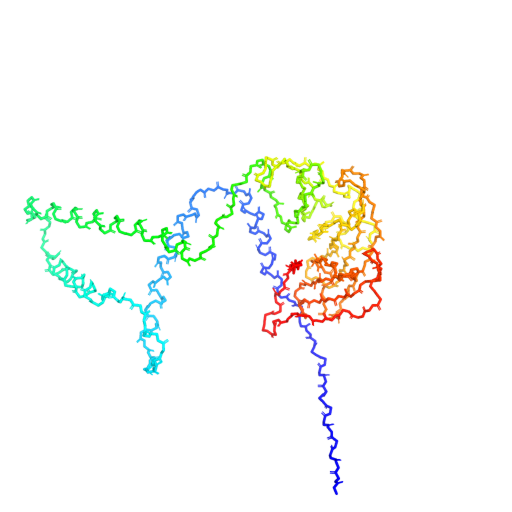0.832 -0.819 1.00 92.94 153 PRO A O 1
ATOM 1165 N N . PRO A 1 154 ? 6.395 -0.721 -1.491 1.00 94.94 154 PRO A N 1
ATOM 1166 C CA . PRO A 1 154 ? 6.259 -2.164 -1.597 1.00 94.94 154 PRO A CA 1
ATOM 1167 C C . PRO A 1 154 ? 6.970 -2.652 -2.863 1.00 94.94 154 PRO A C 1
ATOM 1169 O O . PRO A 1 154 ? 6.946 -2.015 -3.927 1.00 94.94 154 PRO A O 1
ATOM 1172 N N . ILE A 1 155 ? 7.586 -3.827 -2.762 1.00 95.38 155 ILE A N 1
ATOM 1173 C CA . ILE A 1 155 ? 8.205 -4.520 -3.890 1.00 95.38 155 ILE A CA 1
ATOM 1174 C C . ILE A 1 155 ? 7.600 -5.913 -3.995 1.00 95.38 155 ILE A C 1
ATOM 1176 O O . ILE A 1 155 ? 7.590 -6.673 -3.031 1.00 95.38 155 ILE A O 1
ATOM 1180 N N . ILE A 1 156 ? 7.166 -6.276 -5.199 1.00 96.88 156 ILE A N 1
ATOM 1181 C CA . ILE A 1 156 ? 6.660 -7.611 -5.512 1.00 96.88 156 ILE A CA 1
ATOM 1182 C C . ILE A 1 156 ? 7.381 -8.171 -6.735 1.00 96.88 156 ILE A C 1
ATOM 1184 O O . ILE A 1 156 ? 7.698 -7.452 -7.683 1.00 96.88 156 ILE A O 1
ATOM 1188 N N . ARG A 1 157 ? 7.637 -9.479 -6.726 1.00 97.38 157 ARG A N 1
ATOM 1189 C CA . ARG A 1 157 ? 8.189 -10.197 -7.875 1.00 97.38 157 ARG A CA 1
ATOM 1190 C C . ARG A 1 157 ? 7.089 -10.998 -8.563 1.00 97.38 157 ARG A C 1
ATOM 1192 O O . ARG A 1 157 ? 6.414 -11.805 -7.926 1.00 97.38 157 ARG A O 1
ATOM 1199 N N . ARG A 1 158 ? 6.917 -10.783 -9.863 1.00 96.81 158 ARG A N 1
ATOM 1200 C CA . ARG A 1 158 ? 6.004 -11.548 -10.716 1.00 96.81 158 ARG A CA 1
ATOM 1201 C C . ARG A 1 158 ? 6.595 -12.922 -11.048 1.00 96.81 158 ARG A C 1
ATOM 1203 O O . ARG A 1 158 ? 7.808 -13.111 -11.005 1.00 96.81 158 ARG A O 1
ATOM 1210 N N . ASP A 1 159 ? 5.739 -13.877 -11.410 1.00 95.62 159 ASP A N 1
ATOM 1211 C CA . ASP A 1 159 ? 6.129 -15.265 -11.717 1.00 95.62 159 ASP A CA 1
ATOM 1212 C C . ASP A 1 159 ? 7.151 -15.372 -12.864 1.00 95.62 159 ASP A C 1
ATOM 1214 O O . ASP A 1 159 ? 7.952 -16.303 -12.894 1.00 95.62 159 ASP A O 1
ATOM 1218 N N . ASP A 1 160 ? 7.156 -14.413 -13.795 1.00 96.38 160 ASP A N 1
ATOM 1219 C CA . ASP A 1 160 ? 8.136 -14.336 -14.887 1.00 96.38 160 ASP A CA 1
ATOM 1220 C C . ASP A 1 160 ? 9.514 -13.806 -14.447 1.00 96.38 160 ASP A C 1
ATOM 1222 O O . ASP A 1 160 ? 10.439 -13.717 -15.252 1.00 96.38 160 ASP A O 1
ATOM 1226 N N . GLY A 1 161 ? 9.661 -13.470 -13.165 1.00 97.44 161 GLY A N 1
ATOM 1227 C CA . GLY A 1 161 ? 10.888 -12.985 -12.554 1.00 97.44 161 GLY A CA 1
ATOM 1228 C C . GLY A 1 161 ? 11.008 -11.465 -12.480 1.00 97.44 161 GLY A C 1
ATOM 1229 O O . GLY A 1 161 ? 11.908 -11.006 -11.779 1.00 97.44 161 GLY A O 1
ATOM 1230 N N . THR A 1 162 ? 10.115 -10.711 -13.130 1.00 98.25 162 THR A N 1
ATOM 1231 C CA . THR A 1 162 ? 10.129 -9.240 -13.144 1.00 98.25 162 THR A CA 1
ATOM 1232 C C . THR A 1 162 ? 9.768 -8.682 -11.769 1.00 98.25 162 THR A C 1
ATOM 1234 O O . THR A 1 162 ? 8.787 -9.104 -11.154 1.00 98.25 162 THR A O 1
ATOM 1237 N N . TYR A 1 163 ? 10.539 -7.712 -11.290 1.00 97.88 163 TYR A N 1
ATOM 1238 C CA . TYR A 1 163 ? 10.242 -6.960 -10.077 1.00 97.88 163 TYR A CA 1
ATOM 1239 C C . TYR A 1 163 ? 9.385 -5.744 -10.402 1.00 97.88 163 TYR A C 1
ATOM 1241 O O . TYR A 1 163 ? 9.622 -5.067 -11.400 1.00 97.88 163 TYR A O 1
ATOM 1249 N N . PHE A 1 164 ? 8.428 -5.451 -9.530 1.00 97.94 164 PHE A N 1
ATOM 1250 C CA . PHE A 1 164 ? 7.613 -4.247 -9.557 1.00 97.94 164 PHE A CA 1
ATOM 1251 C C . PHE A 1 164 ? 7.731 -3.520 -8.222 1.00 97.94 164 PHE A C 1
ATOM 1253 O O . PHE A 1 164 ? 7.755 -4.157 -7.170 1.00 97.94 164 PHE A O 1
ATOM 1260 N N . ARG A 1 165 ? 7.786 -2.190 -8.277 1.00 96.12 165 ARG A N 1
ATOM 1261 C CA . ARG A 1 165 ? 7.753 -1.298 -7.117 1.00 96.12 165 ARG A CA 1
ATOM 1262 C C . ARG A 1 165 ? 6.658 -0.265 -7.320 1.00 96.12 165 ARG A C 1
ATOM 1264 O O . ARG A 1 165 ? 6.611 0.370 -8.375 1.00 96.12 165 ARG A O 1
ATOM 1271 N N . PHE A 1 166 ? 5.825 -0.090 -6.307 1.00 97.19 166 PHE A N 1
ATOM 1272 C CA . PHE A 1 166 ? 4.741 0.892 -6.272 1.00 97.19 166 PHE A CA 1
ATOM 1273 C C . PHE A 1 166 ? 5.122 1.976 -5.278 1.00 97.19 166 PHE A C 1
ATOM 1275 O O . PHE A 1 166 ? 5.902 1.692 -4.383 1.00 97.19 166 PHE A O 1
ATOM 1282 N N . LEU A 1 167 ? 4.675 3.211 -5.471 1.00 95.50 167 LEU A N 1
ATOM 1283 C CA . LEU A 1 167 ? 5.156 4.351 -4.691 1.00 95.50 167 LEU A CA 1
ATOM 1284 C C . LEU A 1 167 ? 4.012 5.299 -4.367 1.00 95.50 167 LEU A C 1
ATOM 1286 O O . LEU A 1 167 ? 3.086 5.447 -5.170 1.00 95.50 167 LEU A O 1
ATOM 1290 N N . THR A 1 168 ? 4.135 5.978 -3.233 1.00 96.25 168 THR A N 1
ATOM 1291 C CA . THR A 1 168 ? 3.264 7.086 -2.842 1.00 96.25 168 THR A CA 1
ATOM 1292 C C . THR A 1 168 ? 3.260 8.204 -3.887 1.00 96.25 168 THR A C 1
ATOM 1294 O O . THR A 1 168 ? 4.283 8.559 -4.477 1.00 96.25 168 THR A O 1
ATOM 1297 N N . GLY A 1 169 ? 2.075 8.775 -4.091 1.00 91.44 169 GLY A N 1
ATOM 1298 C CA . GLY A 1 169 ? 1.815 9.904 -4.968 1.00 91.44 169 GLY A CA 1
ATOM 1299 C C . GLY A 1 169 ? 1.614 9.534 -6.435 1.00 91.44 169 GLY A C 1
ATOM 1300 O O . GLY A 1 169 ? 1.634 8.369 -6.832 1.00 91.44 169 GLY A O 1
ATOM 1301 N N . ALA A 1 170 ? 1.343 10.549 -7.263 1.00 87.38 170 ALA A N 1
ATOM 1302 C CA . ALA A 1 170 ? 1.142 10.415 -8.714 1.00 87.38 170 ALA A CA 1
ATOM 1303 C C . ALA A 1 170 ? 0.122 9.325 -9.126 1.00 87.38 170 ALA A C 1
ATOM 1305 O O . ALA A 1 170 ? 0.254 8.717 -10.190 1.00 87.38 170 ALA A O 1
ATOM 1306 N N . ARG A 1 171 ? -0.914 9.102 -8.301 1.00 94.62 171 ARG A N 1
ATOM 1307 C CA . ARG A 1 171 ? -1.903 8.013 -8.441 1.00 94.62 171 ARG A CA 1
ATOM 1308 C C . ARG A 1 171 ? -1.279 6.604 -8.446 1.00 94.62 171 ARG A C 1
ATOM 1310 O O . ARG A 1 171 ? -1.689 5.730 -9.214 1.00 94.62 171 ARG A O 1
ATOM 1317 N N . ILE A 1 172 ? -0.305 6.414 -7.558 1.00 96.25 172 ILE A N 1
ATOM 1318 C CA . ILE A 1 172 ? 0.544 5.234 -7.384 1.00 96.25 172 ILE A CA 1
ATOM 1319 C C . ILE A 1 172 ? 1.507 5.033 -8.555 1.00 96.25 172 ILE A C 1
ATOM 1321 O O . ILE A 1 172 ? 1.184 4.370 -9.541 1.00 96.25 172 ILE A O 1
ATOM 1325 N N . ALA A 1 173 ? 2.710 5.597 -8.447 1.00 95.44 173 ALA A N 1
ATOM 1326 C CA . ALA A 1 173 ? 3.750 5.432 -9.459 1.00 95.44 173 ALA A CA 1
ATOM 1327 C C . ALA A 1 173 ? 4.308 3.998 -9.467 1.00 95.44 173 ALA A C 1
ATOM 1329 O O . ALA A 1 173 ? 4.781 3.491 -8.452 1.00 95.44 173 ALA A O 1
ATOM 1330 N N . VAL A 1 174 ? 4.306 3.364 -10.639 1.00 97.12 174 VAL A N 1
ATOM 1331 C CA . VAL A 1 174 ? 4.757 1.986 -10.857 1.00 97.12 174 VAL A CA 1
ATOM 1332 C C . VAL A 1 174 ? 6.098 1.986 -11.570 1.00 97.12 174 VAL A C 1
ATOM 1334 O O . VAL A 1 174 ? 6.295 2.676 -12.573 1.00 97.12 174 VAL A O 1
ATOM 1337 N N . HIS A 1 175 ? 7.020 1.182 -11.059 1.00 96.94 175 HIS A N 1
ATOM 1338 C CA . HIS A 1 175 ? 8.305 0.910 -11.682 1.00 96.94 175 HIS A CA 1
ATOM 1339 C C . HIS A 1 175 ? 8.494 -0.591 -11.863 1.00 96.94 175 HIS A C 1
ATOM 1341 O O . HIS A 1 175 ? 8.039 -1.364 -11.021 1.00 96.94 175 HIS A O 1
ATOM 1347 N N . SER A 1 176 ? 9.207 -0.999 -12.912 1.00 97.69 176 SER A N 1
ATOM 1348 C CA . SER A 1 176 ? 9.618 -2.391 -13.108 1.00 97.69 176 SER A CA 1
ATOM 1349 C C . SER A 1 176 ? 11.131 -2.534 -13.255 1.00 97.69 176 SER A C 1
ATOM 1351 O O . SER A 1 176 ? 11.821 -1.587 -13.644 1.00 97.69 176 SER A O 1
ATOM 1353 N N . ALA A 1 177 ? 11.654 -3.713 -12.932 1.00 97.56 177 ALA A N 1
ATOM 1354 C CA . ALA A 1 177 ? 13.059 -4.056 -13.099 1.00 97.56 177 ALA A CA 1
ATOM 1355 C C . ALA A 1 177 ? 13.251 -5.562 -13.347 1.00 97.56 177 ALA A C 1
ATOM 1357 O O . ALA A 1 177 ? 12.462 -6.377 -12.863 1.00 97.56 177 ALA A O 1
ATOM 1358 N N . PRO A 1 178 ? 14.314 -5.965 -14.064 1.00 97.62 178 PRO A N 1
ATOM 1359 C CA . PRO A 1 178 ? 14.668 -7.376 -14.212 1.00 97.62 178 PRO A CA 1
ATOM 1360 C C . PRO A 1 178 ? 15.318 -7.970 -12.948 1.00 97.62 178 PRO A C 1
ATOM 1362 O O . PRO A 1 178 ? 15.314 -9.187 -12.782 1.00 97.62 178 PRO A O 1
ATOM 1365 N N . ASP A 1 179 ? 15.867 -7.130 -12.067 1.00 95.94 179 ASP A N 1
ATOM 1366 C CA . ASP A 1 179 ? 16.510 -7.507 -10.806 1.00 95.94 179 ASP A CA 1
ATOM 1367 C C . ASP A 1 179 ? 16.107 -6.525 -9.695 1.00 95.94 179 ASP A C 1
ATOM 1369 O O . ASP A 1 179 ? 15.768 -5.372 -9.968 1.00 95.94 179 ASP A O 1
ATOM 1373 N N . ILE A 1 180 ? 16.171 -6.957 -8.434 1.00 93.62 180 ILE A N 1
ATOM 1374 C CA . ILE A 1 180 ? 15.843 -6.116 -7.272 1.00 93.62 180 ILE A CA 1
ATOM 1375 C C . ILE A 1 180 ? 16.754 -4.876 -7.162 1.00 93.62 180 ILE A C 1
ATOM 1377 O O . ILE A 1 180 ? 16.348 -3.844 -6.629 1.00 93.62 180 ILE A O 1
ATOM 1381 N N . THR A 1 181 ? 17.968 -4.948 -7.715 1.00 93.62 181 THR A N 1
ATOM 1382 C CA . THR A 1 181 ? 18.933 -3.838 -7.814 1.00 93.62 181 THR A CA 1
ATOM 1383 C C . THR A 1 181 ? 18.734 -2.960 -9.059 1.00 93.62 181 THR A C 1
ATOM 1385 O O . THR A 1 181 ? 19.413 -1.940 -9.229 1.00 93.62 181 THR A O 1
ATOM 1388 N N . GLY A 1 182 ? 17.774 -3.300 -9.925 1.00 95.12 182 GLY A N 1
ATOM 1389 C CA . GLY A 1 182 ? 17.459 -2.575 -11.152 1.00 95.12 182 GLY A CA 1
ATOM 1390 C C . GLY A 1 182 ? 18.002 -3.239 -12.433 1.00 95.12 182 GLY A C 1
ATOM 1391 O O . GLY A 1 182 ? 18.260 -4.439 -12.456 1.00 95.12 182 GLY A O 1
ATOM 1392 N N . PRO A 1 183 ? 18.154 -2.483 -13.535 1.00 96.62 183 PRO A N 1
ATOM 1393 C CA . PRO A 1 183 ? 17.782 -1.080 -13.659 1.00 96.62 183 PRO A CA 1
ATOM 1394 C C . PRO A 1 183 ? 16.264 -0.892 -13.571 1.00 96.62 183 PRO A C 1
ATOM 1396 O O . PRO A 1 183 ? 15.512 -1.510 -14.322 1.00 96.62 183 PRO A O 1
ATOM 1399 N N . TRP A 1 184 ? 15.824 -0.021 -12.662 1.00 97.06 184 TRP A N 1
ATOM 1400 C CA . TRP A 1 184 ? 14.417 0.337 -12.498 1.00 97.06 184 TRP A CA 1
ATOM 1401 C C . TRP A 1 184 ? 13.957 1.289 -13.605 1.00 97.06 184 TRP A C 1
ATOM 1403 O O . TRP A 1 184 ? 14.623 2.283 -13.903 1.00 97.06 184 TRP A O 1
ATOM 1413 N N . ARG A 1 185 ? 12.795 1.005 -14.192 1.00 97.19 185 ARG A N 1
ATOM 1414 C CA . ARG A 1 185 ? 12.127 1.813 -15.219 1.00 97.19 185 ARG A CA 1
ATOM 1415 C C . ARG A 1 185 ? 10.767 2.265 -14.709 1.00 97.19 185 ARG A C 1
ATOM 1417 O O . ARG A 1 185 ? 10.030 1.453 -14.169 1.00 97.19 185 ARG A O 1
ATOM 1424 N N . TYR A 1 186 ? 10.427 3.532 -14.923 1.00 96.19 186 TYR A N 1
ATOM 1425 C CA . TYR A 1 186 ? 9.078 4.042 -14.679 1.00 96.19 186 TYR A CA 1
ATOM 1426 C C . TYR A 1 186 ? 8.101 3.541 -15.753 1.00 96.19 186 TYR A C 1
ATOM 1428 O O . TYR A 1 186 ? 8.382 3.681 -16.943 1.00 96.19 186 TYR A O 1
ATOM 1436 N N . GLU A 1 187 ? 6.970 2.975 -15.331 1.00 96.38 187 GLU A N 1
ATOM 1437 C CA . GLU A 1 187 ? 5.940 2.399 -16.212 1.00 96.38 187 GLU A CA 1
ATOM 1438 C C . GLU A 1 187 ? 4.683 3.279 -16.316 1.00 96.38 187 GLU A C 1
ATOM 1440 O O . GLU A 1 187 ? 3.955 3.215 -17.307 1.00 96.38 187 GLU A O 1
ATOM 1445 N N . GLY A 1 188 ? 4.422 4.123 -15.314 1.00 95.56 188 GLY A N 1
ATOM 1446 C CA . GLY A 1 188 ? 3.235 4.976 -15.251 1.00 95.56 188 GLY A CA 1
ATOM 1447 C C . GLY A 1 188 ? 2.558 4.938 -13.883 1.00 95.56 188 GLY A C 1
ATOM 1448 O O . GLY A 1 188 ? 3.168 4.548 -12.893 1.00 95.56 188 GLY A O 1
ATOM 1449 N N . ALA A 1 189 ? 1.286 5.335 -13.834 1.00 96.12 189 ALA A N 1
ATOM 1450 C CA . ALA A 1 189 ? 0.462 5.306 -12.624 1.00 96.12 189 ALA A CA 1
ATOM 1451 C C . ALA A 1 189 ? -0.475 4.092 -12.620 1.00 96.12 189 ALA A C 1
ATOM 1453 O O . ALA A 1 189 ? -1.112 3.830 -13.642 1.00 96.12 189 ALA A O 1
ATOM 1454 N N . ALA A 1 190 ? -0.586 3.363 -11.507 1.00 97.19 190 ALA A N 1
ATOM 1455 C CA . ALA A 1 190 ? -1.430 2.168 -11.419 1.00 97.19 190 ALA A CA 1
ATOM 1456 C C . ALA A 1 190 ? -2.909 2.500 -11.673 1.00 97.19 190 ALA A C 1
ATOM 1458 O O . ALA A 1 190 ? -3.591 1.759 -12.383 1.00 97.19 190 ALA A O 1
ATOM 1459 N N . LEU A 1 191 ? -3.370 3.653 -11.171 1.00 96.69 191 LEU A N 1
ATOM 1460 C CA . LEU A 1 191 ? -4.706 4.197 -11.416 1.00 96.69 191 LEU A CA 1
ATOM 1461 C C . LEU A 1 191 ? -4.625 5.564 -12.111 1.00 96.69 191 LEU A C 1
ATOM 1463 O O . LEU A 1 191 ? -4.767 6.590 -11.457 1.00 96.69 191 LEU A O 1
ATOM 1467 N N . PRO A 1 192 ? -4.440 5.649 -13.441 1.00 95.75 192 PRO A N 1
ATOM 1468 C CA . PRO A 1 192 ? -4.260 6.934 -14.127 1.00 95.75 192 PRO A CA 1
ATOM 1469 C C . PRO A 1 192 ? -5.414 7.936 -13.958 1.00 95.75 192 PRO A C 1
ATOM 1471 O O . PRO A 1 192 ? -5.189 9.139 -14.077 1.00 95.75 192 PRO A O 1
ATOM 1474 N N . ALA A 1 193 ? -6.630 7.458 -13.675 1.00 94.69 193 ALA A N 1
ATOM 1475 C CA . ALA A 1 193 ? -7.809 8.288 -13.408 1.00 94.69 193 ALA A CA 1
ATOM 1476 C C . ALA A 1 193 ? -7.952 8.714 -11.928 1.00 94.69 193 ALA A C 1
ATOM 1478 O O . ALA A 1 193 ? -8.829 9.515 -11.601 1.00 94.69 193 ALA A O 1
ATOM 1479 N N . GLY A 1 194 ? -7.088 8.206 -11.046 1.00 94.12 194 GLY A N 1
ATOM 1480 C CA . GLY A 1 194 ? -7.249 8.269 -9.596 1.00 94.12 194 GLY A CA 1
ATOM 1481 C C . GLY A 1 194 ? -8.161 7.161 -9.074 1.00 94.12 194 GLY A C 1
ATOM 1482 O O . GLY A 1 194 ? -8.653 6.328 -9.840 1.00 94.12 194 GLY A O 1
ATOM 1483 N N . SER A 1 195 ? -8.351 7.148 -7.760 1.00 95.50 195 SER A N 1
ATOM 1484 C CA . SER A 1 195 ? -9.252 6.210 -7.097 1.00 95.50 195 SER A CA 1
ATOM 1485 C C . SER A 1 195 ? -10.715 6.649 -7.227 1.00 95.50 195 SER A C 1
ATOM 1487 O O . SER A 1 195 ? -11.013 7.842 -7.318 1.00 95.50 195 SER A O 1
ATOM 1489 N N . VAL A 1 196 ? -11.637 5.683 -7.208 1.00 95.94 196 VAL A N 1
ATOM 1490 C CA . VAL A 1 196 ? -13.094 5.916 -7.215 1.00 95.94 196 VAL A CA 1
ATOM 1491 C C . VAL A 1 196 ? -13.629 6.438 -5.879 1.00 95.94 196 VAL A C 1
ATOM 1493 O O . VAL A 1 196 ? -14.808 6.774 -5.780 1.00 95.94 196 VAL A O 1
ATOM 1496 N N . ILE A 1 197 ? -12.788 6.484 -4.846 1.00 92.75 197 ILE A N 1
ATOM 1497 C CA . ILE A 1 197 ? -13.166 6.939 -3.509 1.00 92.75 197 ILE A CA 1
ATOM 1498 C C . ILE A 1 197 ? -13.514 8.420 -3.519 1.00 92.75 197 ILE A C 1
ATOM 1500 O O . ILE A 1 197 ? -12.794 9.256 -4.072 1.00 92.75 197 ILE A O 1
ATOM 1504 N N . ASP A 1 198 ? -14.598 8.738 -2.821 1.00 91.50 198 ASP A N 1
ATOM 1505 C CA . ASP A 1 198 ? -15.060 10.101 -2.591 1.00 91.50 198 ASP A CA 1
ATOM 1506 C C . ASP A 1 198 ? -14.447 10.677 -1.303 1.00 91.50 198 ASP A C 1
ATOM 1508 O O . ASP A 1 198 ? -15.130 10.915 -0.309 1.00 91.50 198 ASP A O 1
ATOM 1512 N N . LEU A 1 199 ? -13.120 10.832 -1.302 1.00 90.44 199 LEU A N 1
ATOM 1513 C CA . LEU A 1 199 ? -12.367 11.517 -0.251 1.00 90.44 199 LEU A CA 1
ATOM 1514 C C . LEU A 1 199 ? -11.330 12.460 -0.873 1.00 90.44 199 LEU A C 1
ATOM 1516 O O . LEU A 1 199 ? -10.764 12.155 -1.932 1.00 90.44 199 LEU A O 1
ATOM 1520 N N . PRO A 1 200 ? -11.018 13.584 -0.202 1.00 87.81 200 PRO A N 1
ATOM 1521 C CA . PRO A 1 200 ? -9.799 14.330 -0.479 1.00 87.81 200 PRO A CA 1
ATOM 1522 C C . PRO A 1 200 ? -8.583 13.386 -0.463 1.00 87.81 200 PRO A C 1
ATOM 1524 O O . PRO A 1 200 ? -8.457 12.554 0.429 1.00 87.81 200 PRO A O 1
ATOM 1527 N N . GLY A 1 201 ? -7.721 13.482 -1.479 1.00 87.50 201 GLY A N 1
ATOM 1528 C CA . GLY A 1 201 ? -6.584 12.566 -1.660 1.00 87.50 201 GLY A CA 1
ATOM 1529 C C . GLY A 1 201 ? -6.802 11.463 -2.702 1.00 87.50 201 GLY A C 1
ATOM 1530 O O . GLY A 1 201 ? -5.857 10.775 -3.063 1.00 87.50 201 GLY A O 1
ATOM 1531 N N . ASN A 1 202 ? -7.990 11.326 -3.302 1.00 91.56 202 ASN A N 1
ATOM 1532 C CA . ASN A 1 202 ? -8.233 10.307 -4.340 1.00 91.56 202 ASN A CA 1
ATOM 1533 C C . ASN A 1 202 ? -7.373 10.439 -5.624 1.00 91.56 202 ASN A C 1
ATOM 1535 O O . ASN A 1 202 ? -7.351 9.532 -6.458 1.00 91.56 202 ASN A O 1
ATOM 1539 N N . GLN A 1 203 ? -6.649 11.551 -5.785 1.00 93.44 203 GLN A N 1
ATOM 1540 C CA . GLN A 1 203 ? -5.671 11.786 -6.856 1.00 93.44 203 GLN A CA 1
ATOM 1541 C C . GLN A 1 203 ? -4.209 11.699 -6.383 1.00 93.44 203 GLN A C 1
ATOM 1543 O O . GLN A 1 203 ? -3.304 11.665 -7.217 1.00 93.44 203 GLN A O 1
ATOM 1548 N N . ASP A 1 204 ? -3.977 11.657 -5.072 1.00 93.06 204 ASP A N 1
ATOM 1549 C CA . ASP A 1 204 ? -2.663 11.580 -4.437 1.00 93.06 204 ASP A CA 1
ATOM 1550 C C . ASP A 1 204 ? -2.699 10.468 -3.385 1.00 93.06 204 ASP A C 1
ATOM 1552 O O . ASP A 1 204 ? -3.036 10.679 -2.228 1.00 93.06 204 ASP A O 1
ATOM 1556 N N . LEU A 1 205 ? -2.465 9.248 -3.859 1.00 95.81 205 LEU A N 1
ATOM 1557 C CA . LEU A 1 205 ? -2.692 8.009 -3.120 1.00 95.81 205 LEU A CA 1
ATOM 1558 C C . LEU A 1 205 ? -1.384 7.571 -2.463 1.00 95.81 205 LEU A C 1
ATOM 1560 O O . LEU A 1 205 ? -0.325 7.713 -3.080 1.00 95.81 205 LEU A O 1
ATOM 1564 N N . TRP A 1 206 ? -1.441 7.050 -1.240 1.00 97.75 206 TRP A N 1
ATOM 1565 C CA . TRP A 1 206 ? -0.241 6.826 -0.423 1.00 97.75 206 TRP A CA 1
ATOM 1566 C C . TRP A 1 206 ? -0.090 5.382 0.041 1.00 97.75 206 TRP A C 1
ATOM 1568 O O . TRP A 1 206 ? -1.066 4.629 0.068 1.00 97.75 206 TRP A O 1
ATOM 1578 N N . ALA A 1 207 ? 1.139 5.042 0.425 1.00 97.69 207 ALA A N 1
ATOM 1579 C CA . ALA A 1 207 ? 1.560 3.803 1.063 1.00 97.69 207 ALA A CA 1
ATOM 1580 C C . ALA A 1 207 ? 0.908 2.562 0.441 1.00 97.69 207 ALA A C 1
ATOM 1582 O O . ALA A 1 207 ? 0.080 1.911 1.082 1.00 97.69 207 ALA A O 1
ATOM 1583 N N . PRO A 1 208 ? 1.201 2.262 -0.839 1.00 97.56 208 PRO A N 1
ATOM 1584 C CA . PRO A 1 208 ? 0.698 1.044 -1.440 1.00 97.56 208 PRO A CA 1
ATOM 1585 C C . PRO A 1 208 ? 1.252 -0.189 -0.713 1.00 97.56 208 PRO A C 1
ATOM 1587 O O . PRO A 1 208 ? 2.389 -0.204 -0.260 1.00 97.56 208 PRO A O 1
ATOM 1590 N N . GLU A 1 209 ? 0.474 -1.260 -0.703 1.00 97.56 209 GLU A N 1
ATOM 1591 C CA . GLU A 1 209 ? 0.870 -2.612 -0.315 1.00 97.56 209 GLU A CA 1
ATOM 1592 C C . GLU A 1 209 ? 0.369 -3.562 -1.396 1.00 97.56 209 GLU A C 1
ATOM 1594 O O . GLU A 1 209 ? -0.809 -3.517 -1.757 1.00 97.56 209 GLU A O 1
ATOM 1599 N N . VAL A 1 210 ? 1.243 -4.414 -1.938 1.00 97.31 210 VAL A N 1
ATOM 1600 C CA . VAL A 1 210 ? 0.895 -5.278 -3.078 1.00 97.31 210 VAL A CA 1
ATOM 1601 C C . VAL A 1 210 ? 1.238 -6.730 -2.802 1.00 97.31 210 VAL A C 1
ATOM 1603 O O . VAL A 1 210 ? 2.392 -7.076 -2.559 1.00 97.31 210 VAL A O 1
ATOM 1606 N N . MET A 1 211 ? 0.254 -7.612 -2.965 1.00 95.38 211 MET A N 1
ATOM 1607 C CA . MET A 1 211 ? 0.465 -9.058 -2.908 1.00 95.38 211 MET A CA 1
ATOM 1608 C C . MET A 1 211 ? -0.344 -9.829 -3.927 1.00 95.38 211 MET A C 1
ATOM 1610 O O . MET A 1 211 ? -1.261 -9.320 -4.562 1.00 95.38 211 MET A O 1
ATOM 1614 N N . LYS A 1 212 ? -0.013 -11.112 -4.043 1.00 95.12 212 LYS A N 1
ATOM 1615 C CA . LYS A 1 212 ? -0.747 -12.082 -4.839 1.00 95.12 212 LYS A CA 1
ATOM 1616 C C . LYS A 1 212 ? -1.472 -13.065 -3.925 1.00 95.12 212 LYS A C 1
ATOM 1618 O O . LYS A 1 212 ? -0.837 -13.730 -3.110 1.00 95.12 212 LYS A O 1
ATOM 1623 N N . VAL A 1 213 ? -2.784 -13.201 -4.102 1.00 93.50 213 VAL A N 1
ATOM 1624 C CA . VAL A 1 213 ? -3.590 -14.255 -3.471 1.00 93.50 213 VAL A CA 1
ATOM 1625 C C . VAL A 1 213 ? -4.217 -15.094 -4.581 1.00 93.50 213 VAL A C 1
ATOM 1627 O O . VAL A 1 213 ? -5.021 -14.611 -5.379 1.00 93.50 213 VAL A O 1
ATOM 1630 N N . GLY A 1 214 ? -3.807 -16.362 -4.671 1.00 92.69 214 GLY A N 1
ATOM 1631 C CA . GLY A 1 214 ? -4.148 -17.215 -5.810 1.00 92.69 214 GLY A CA 1
ATOM 1632 C C . GLY A 1 214 ? -3.577 -16.652 -7.116 1.00 92.69 214 GLY A C 1
ATOM 1633 O O . GLY A 1 214 ? -2.366 -16.493 -7.251 1.00 92.69 214 GLY A O 1
ATOM 1634 N N . ASN A 1 215 ? -4.456 -16.339 -8.070 1.00 95.06 215 ASN A N 1
ATOM 1635 C CA . ASN A 1 215 ? -4.083 -15.795 -9.382 1.00 95.06 215 ASN A CA 1
ATOM 1636 C C . ASN A 1 215 ? -4.321 -14.282 -9.507 1.00 95.06 215 ASN A C 1
ATOM 1638 O O . ASN A 1 215 ? -4.144 -13.735 -10.592 1.00 95.06 215 ASN A O 1
ATOM 1642 N N . THR A 1 216 ? -4.725 -13.617 -8.424 1.00 97.25 216 THR A N 1
ATOM 1643 C CA . THR A 1 216 ? -5.073 -12.194 -8.428 1.00 97.25 216 THR A CA 1
ATOM 1644 C C . THR A 1 216 ? -4.073 -11.415 -7.590 1.00 97.25 216 THR A C 1
ATOM 1646 O O . THR A 1 216 ? -3.738 -11.816 -6.473 1.00 97.25 216 THR A O 1
ATOM 1649 N N . TYR A 1 217 ? -3.604 -10.296 -8.132 1.00 98.19 217 TYR A N 1
ATOM 1650 C CA . TYR A 1 217 ? -2.856 -9.296 -7.390 1.00 98.19 217 TYR A CA 1
ATOM 1651 C C . TYR A 1 217 ? -3.822 -8.320 -6.733 1.00 98.19 217 TYR A C 1
ATOM 1653 O O . TYR A 1 217 ? -4.767 -7.867 -7.376 1.00 98.19 217 TYR A O 1
ATOM 1661 N N . TYR A 1 218 ? -3.565 -7.998 -5.474 1.00 98.19 218 TYR A N 1
ATOM 1662 C CA . TYR A 1 218 ? -4.291 -7.019 -4.677 1.00 98.19 218 TYR A CA 1
ATOM 1663 C C . TYR A 1 218 ? -3.322 -5.899 -4.337 1.00 98.19 218 TYR A C 1
ATOM 1665 O O . TYR A 1 218 ? -2.184 -6.174 -3.958 1.00 98.19 218 TYR A O 1
ATOM 1673 N N . MET A 1 219 ? -3.768 -4.660 -4.503 1.00 98.31 219 MET A N 1
ATOM 1674 C CA . MET A 1 219 ? -3.047 -3.464 -4.101 1.00 98.31 219 MET A CA 1
ATOM 1675 C C . MET A 1 219 ? -3.918 -2.695 -3.121 1.00 98.31 219 MET A C 1
ATOM 1677 O O . MET A 1 219 ? -4.955 -2.166 -3.525 1.00 98.31 219 MET A O 1
ATOM 1681 N N . TYR A 1 220 ? -3.506 -2.657 -1.859 1.00 98.31 220 TYR A N 1
ATOM 1682 C CA . TYR A 1 220 ? -4.110 -1.809 -0.842 1.00 98.31 220 TYR A CA 1
ATOM 1683 C C . TYR A 1 220 ? -3.385 -0.479 -0.811 1.00 98.31 220 TYR A C 1
ATOM 1685 O O . TYR A 1 220 ? -2.169 -0.451 -0.938 1.00 98.31 220 TYR A O 1
ATOM 1693 N N . CYS A 1 221 ? -4.112 0.610 -0.637 1.00 97.44 221 CYS A N 1
ATOM 1694 C CA . CYS A 1 221 ? -3.540 1.949 -0.635 1.00 97.44 221 CYS A CA 1
ATOM 1695 C C . CYS A 1 221 ? -4.353 2.858 0.279 1.00 97.44 221 CYS A C 1
ATOM 1697 O O . CYS A 1 221 ? -5.494 2.555 0.629 1.00 97.44 221 CYS A O 1
ATOM 1699 N N . SER A 1 222 ? -3.782 4.014 0.584 1.00 97.94 222 SER A N 1
ATOM 1700 C CA . SER A 1 222 ? -4.391 5.049 1.409 1.00 97.94 222 SER A CA 1
ATOM 1701 C C . SER A 1 222 ? -4.940 6.190 0.553 1.00 97.94 222 SER A C 1
ATOM 1703 O O . SER A 1 222 ? -4.337 6.577 -0.452 1.00 97.94 222 SER A O 1
ATOM 1705 N N . ALA A 1 223 ? -6.075 6.748 0.960 1.00 96.56 223 ALA A N 1
ATOM 1706 C CA . ALA A 1 223 ? -6.583 8.039 0.510 1.00 96.56 223 ALA A CA 1
ATOM 1707 C C . ALA A 1 223 ? -6.815 8.912 1.747 1.00 96.56 223 ALA A C 1
ATOM 1709 O O . ALA A 1 223 ? -7.596 8.545 2.627 1.00 96.56 223 ALA A O 1
ATOM 1710 N N . SER A 1 224 ? -6.095 10.028 1.836 1.00 95.81 224 SER A N 1
ATOM 1711 C CA . SER A 1 224 ? -6.121 10.918 2.996 1.00 95.81 224 SER A CA 1
ATOM 1712 C C . SER A 1 224 ? -5.617 12.318 2.624 1.00 95.81 224 SER A C 1
ATOM 1714 O O . SER A 1 224 ? -5.251 12.608 1.485 1.00 95.81 224 SER A O 1
ATOM 1716 N N . THR A 1 225 ? -5.591 13.198 3.617 1.00 92.94 225 THR A N 1
ATOM 1717 C CA . THR A 1 225 ? -4.906 14.490 3.587 1.00 92.94 225 THR A CA 1
ATOM 1718 C C . THR A 1 225 ? -4.063 14.620 4.840 1.00 92.94 225 THR A C 1
ATOM 1720 O O . THR A 1 225 ? -4.438 14.081 5.883 1.00 92.94 225 THR A O 1
ATOM 1723 N N . PHE A 1 226 ? -2.957 15.361 4.760 1.00 87.62 226 PHE A N 1
ATOM 1724 C CA . PHE A 1 226 ? -2.044 15.504 5.889 1.00 87.62 226 PHE A CA 1
ATOM 1725 C C . PHE A 1 226 ? -2.798 15.907 7.160 1.00 87.62 226 PHE A C 1
ATOM 1727 O O . PHE A 1 226 ? -3.640 16.808 7.130 1.00 87.62 226 PHE A O 1
ATOM 1734 N N . CYS A 1 227 ? -2.464 15.247 8.272 1.00 85.81 227 CYS A N 1
ATOM 1735 C CA . CYS A 1 227 ? -2.974 15.573 9.611 1.00 85.81 227 CYS A CA 1
ATOM 1736 C C . CYS A 1 227 ? -4.463 15.310 9.820 1.00 85.81 227 CYS A C 1
ATOM 1738 O O . CYS A 1 227 ? -5.080 15.894 10.714 1.00 85.81 227 CYS A O 1
ATOM 1740 N N . SER A 1 228 ? -5.051 14.446 8.998 1.00 90.50 228 SER A N 1
ATOM 1741 C CA . SER A 1 228 ? -6.457 14.086 9.081 1.00 90.50 228 SER A CA 1
ATOM 1742 C C . SER A 1 228 ? -6.634 12.628 9.485 1.00 90.50 228 SER A C 1
ATOM 1744 O O . SER A 1 228 ? -5.858 11.766 9.086 1.00 90.50 228 SER A O 1
ATOM 1746 N N . GLN A 1 229 ? -7.704 12.361 10.237 1.00 93.19 229 GLN A N 1
ATOM 1747 C CA . GLN A 1 229 ? -8.247 11.009 10.402 1.00 93.19 229 GLN A CA 1
ATOM 1748 C C . GLN A 1 229 ? -9.368 10.718 9.405 1.00 93.19 229 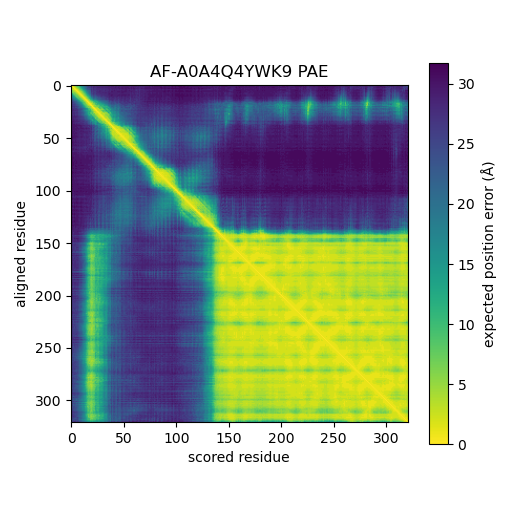GLN A C 1
ATOM 1750 O O . GLN A 1 229 ? -9.933 9.631 9.439 1.00 93.19 229 GLN A O 1
ATOM 1755 N N . GLU A 1 230 ? -9.772 11.683 8.578 1.00 95.75 230 GLU A N 1
ATOM 1756 C CA . GLU A 1 230 ? -10.720 11.448 7.487 1.00 95.75 230 GLU A CA 1
ATOM 1757 C C . GLU A 1 230 ? -9.972 10.761 6.345 1.00 95.75 230 GLU A C 1
ATOM 1759 O O . GLU A 1 230 ? -9.509 11.400 5.402 1.00 95.75 230 GLU A O 1
ATOM 1764 N N . SER A 1 231 ? -9.815 9.451 6.497 1.00 97.56 231 SER A N 1
ATOM 1765 C CA . SER A 1 231 ? -8.937 8.621 5.680 1.00 97.56 231 SER A CA 1
ATOM 1766 C C . SER A 1 231 ? -9.624 7.311 5.340 1.00 97.56 231 SER A C 1
ATOM 1768 O O . SER A 1 231 ? -10.507 6.847 6.070 1.00 97.56 231 SER A O 1
ATOM 1770 N N . ALA A 1 232 ? -9.202 6.692 4.245 1.00 98.00 232 ALA A N 1
ATOM 1771 C CA . ALA A 1 232 ? -9.625 5.350 3.895 1.00 98.00 232 ALA A CA 1
ATOM 1772 C C . ALA A 1 232 ? -8.479 4.520 3.329 1.00 98.00 232 ALA A C 1
ATOM 1774 O O . ALA A 1 232 ? -7.679 5.001 2.524 1.00 98.00 232 ALA A O 1
ATOM 1775 N N . ILE A 1 233 ? -8.502 3.236 3.673 1.00 98.50 233 ILE A N 1
ATOM 1776 C CA . ILE A 1 233 ? -7.785 2.190 2.961 1.00 98.50 233 ILE A CA 1
ATOM 1777 C C . ILE A 1 233 ? -8.739 1.586 1.949 1.00 98.50 233 ILE A C 1
ATOM 1779 O O . ILE A 1 233 ? -9.877 1.234 2.273 1.00 98.50 233 ILE A O 1
ATOM 1783 N N . TRP A 1 234 ? -8.258 1.426 0.732 1.00 97.38 234 TRP A N 1
ATOM 1784 C CA . TRP A 1 234 ? -8.991 0.844 -0.380 1.00 97.38 234 TRP A CA 1
ATOM 1785 C C . TRP A 1 234 ? -8.173 -0.223 -1.069 1.00 97.38 234 TRP A C 1
ATOM 1787 O O . TRP A 1 234 ? -6.986 -0.368 -0.788 1.00 97.38 234 TRP A O 1
ATOM 1797 N N . VAL A 1 235 ? -8.817 -0.970 -1.963 1.00 98.31 235 VAL A N 1
ATOM 1798 C CA . VAL A 1 235 ? -8.166 -2.051 -2.697 1.00 98.31 235 VAL A CA 1
ATOM 1799 C C . VAL A 1 235 ? -8.444 -1.966 -4.192 1.00 98.31 235 VAL A C 1
ATOM 1801 O O . VAL A 1 235 ? -9.577 -1.761 -4.625 1.00 98.31 235 VAL A O 1
ATOM 1804 N N . ALA A 1 236 ? -7.409 -2.185 -4.996 1.00 98.44 236 ALA A N 1
ATOM 1805 C CA . ALA A 1 236 ? -7.538 -2.519 -6.406 1.00 98.44 236 ALA A CA 1
ATOM 1806 C C . ALA A 1 236 ? -7.032 -3.931 -6.682 1.00 98.44 236 ALA A C 1
ATOM 1808 O O . ALA A 1 236 ? -6.180 -4.462 -5.970 1.00 98.44 236 ALA A O 1
ATOM 1809 N N . THR A 1 237 ? -7.530 -4.529 -7.761 1.00 98.62 237 THR A N 1
ATOM 1810 C CA . THR A 1 237 ? -7.087 -5.846 -8.223 1.00 98.62 237 THR A CA 1
ATOM 1811 C C . THR A 1 237 ? -6.512 -5.794 -9.624 1.00 98.62 237 THR A C 1
ATOM 1813 O O . THR A 1 237 ? -6.953 -5.004 -10.454 1.00 98.62 237 THR A O 1
ATOM 1816 N N . SER A 1 238 ? -5.534 -6.650 -9.901 1.00 98.56 238 SER A N 1
ATOM 1817 C CA . SER A 1 238 ? -4.971 -6.845 -11.236 1.00 98.56 238 SER A CA 1
ATOM 1818 C C . SER A 1 238 ? -4.692 -8.330 -11.487 1.00 98.56 238 SER A C 1
ATOM 1820 O O . SER A 1 238 ? -4.267 -9.042 -10.576 1.00 98.56 238 SER A O 1
ATOM 1822 N N . PRO A 1 239 ? -4.883 -8.832 -12.719 1.00 97.94 239 PRO A N 1
ATOM 1823 C CA . PRO A 1 239 ? -4.464 -10.178 -13.094 1.00 97.94 239 PRO A CA 1
ATOM 1824 C C . PRO A 1 239 ? -2.954 -10.309 -13.375 1.00 97.94 239 PRO A C 1
ATOM 1826 O O . PRO A 1 239 ? -2.459 -11.433 -13.425 1.00 97.94 239 PRO A O 1
ATOM 1829 N N . SER A 1 240 ? -2.209 -9.215 -13.600 1.00 96.69 240 SER A N 1
ATOM 1830 C CA . SER A 1 240 ? -0.837 -9.300 -14.148 1.00 96.69 240 SER A CA 1
ATOM 1831 C C . SER A 1 240 ? 0.180 -8.262 -13.658 1.00 96.69 240 SER A C 1
ATOM 1833 O O . SER A 1 240 ? 1.345 -8.344 -14.059 1.00 96.69 240 SER A O 1
ATOM 1835 N N . LEU A 1 241 ? -0.232 -7.313 -12.806 1.00 97.69 241 LEU A N 1
ATOM 1836 C CA . LEU A 1 241 ? 0.503 -6.098 -12.405 1.00 97.69 241 LEU A CA 1
ATOM 1837 C C . LEU A 1 241 ? 0.725 -5.069 -13.526 1.00 97.69 241 LEU A C 1
ATOM 1839 O O . LEU A 1 241 ? 1.228 -3.979 -13.253 1.00 97.69 241 LEU A O 1
ATOM 1843 N N . ASP A 1 242 ? 0.345 -5.374 -14.770 1.00 95.38 242 ASP A N 1
ATOM 1844 C CA . ASP A 1 242 ? 0.591 -4.477 -15.897 1.00 95.38 242 ASP A CA 1
ATOM 1845 C C . ASP A 1 242 ? -0.262 -3.205 -15.810 1.00 95.38 242 ASP A C 1
ATOM 1847 O O . ASP A 1 242 ? -1.371 -3.181 -15.259 1.00 95.38 242 ASP A O 1
ATOM 1851 N N . MET A 1 243 ? 0.234 -2.138 -16.430 1.00 95.06 243 MET A N 1
ATOM 1852 C CA . MET A 1 243 ? -0.488 -0.873 -16.524 1.00 95.06 243 MET A CA 1
ATOM 1853 C C . MET A 1 243 ? -1.867 -1.066 -17.165 1.00 95.06 243 MET A C 1
ATOM 1855 O O . MET A 1 243 ? -2.023 -1.834 -18.114 1.00 95.06 243 MET A O 1
ATOM 1859 N N . ASN A 1 244 ? -2.863 -0.323 -16.679 1.00 94.56 244 ASN A N 1
ATOM 1860 C CA . ASN A 1 244 ? -4.258 -0.372 -17.146 1.00 94.56 244 ASN A CA 1
ATOM 1861 C C . ASN A 1 244 ? -4.987 -1.710 -16.917 1.00 94.56 244 ASN A C 1
ATOM 1863 O O . ASN A 1 244 ? -6.066 -1.912 -17.468 1.00 94.56 244 ASN A O 1
ATOM 1867 N N . THR A 1 245 ? -4.429 -2.617 -16.111 1.00 97.44 245 THR A N 1
ATOM 1868 C CA . THR A 1 245 ? -5.120 -3.853 -15.696 1.00 97.44 245 THR A CA 1
ATOM 1869 C C . THR A 1 245 ? -5.708 -3.766 -14.287 1.00 97.44 245 THR A C 1
ATOM 1871 O O . THR A 1 245 ? -6.418 -4.676 -13.860 1.00 97.44 245 THR A O 1
ATOM 1874 N N . TRP A 1 246 ? -5.419 -2.676 -13.571 1.00 98.38 246 TRP A N 1
ATOM 1875 C CA . TRP A 1 246 ? -5.916 -2.420 -12.226 1.00 98.38 246 TRP A CA 1
ATOM 1876 C C . TRP A 1 246 ? -7.386 -2.007 -12.243 1.00 98.38 246 TRP A C 1
ATOM 1878 O O . TRP A 1 246 ? -7.780 -1.093 -12.966 1.00 98.38 246 TRP A O 1
ATOM 1888 N N . THR A 1 247 ? -8.184 -2.673 -11.416 1.00 98.44 247 THR A N 1
ATOM 1889 C CA . THR A 1 247 ? -9.589 -2.351 -11.159 1.00 98.44 247 THR A CA 1
ATOM 1890 C C . THR A 1 247 ? -9.735 -1.948 -9.701 1.00 98.44 247 THR A C 1
ATOM 1892 O O . THR A 1 247 ? -9.535 -2.783 -8.822 1.00 98.44 247 THR A O 1
ATOM 1895 N N . ASP A 1 248 ? -10.069 -0.683 -9.453 1.00 98.00 248 ASP A N 1
ATOM 1896 C CA . ASP A 1 248 ? -10.379 -0.170 -8.116 1.00 98.00 248 ASP A CA 1
ATOM 1897 C C . ASP A 1 248 ? -11.728 -0.727 -7.633 1.00 98.00 248 ASP A C 1
ATOM 1899 O O . ASP A 1 248 ? -12.736 -0.631 -8.339 1.00 98.00 248 ASP A O 1
ATOM 1903 N N . LEU A 1 249 ? -11.728 -1.353 -6.455 1.00 98.06 249 LEU A N 1
ATOM 1904 C CA . LEU A 1 249 ? -12.898 -1.970 -5.826 1.00 98.06 249 LEU A CA 1
ATOM 1905 C C . LEU A 1 249 ? -13.463 -1.122 -4.675 1.00 98.06 249 LEU A C 1
ATOM 1907 O O . LEU A 1 249 ? -14.498 -1.476 -4.111 1.00 98.06 249 LEU A O 1
ATOM 1911 N N . GLY A 1 250 ? -12.825 0.005 -4.353 1.00 97.50 250 GLY A N 1
ATOM 1912 C CA . GLY A 1 250 ? -13.249 0.926 -3.309 1.00 97.50 250 GLY A CA 1
ATOM 1913 C C . GLY A 1 250 ? -12.739 0.572 -1.910 1.00 97.50 250 GLY A C 1
ATOM 1914 O O . GLY A 1 250 ? -11.730 -0.110 -1.725 1.00 97.50 250 GLY A O 1
ATOM 1915 N N . ILE A 1 251 ? -13.431 1.124 -0.913 1.00 97.81 251 ILE A N 1
ATOM 1916 C CA . ILE A 1 251 ? -13.001 1.185 0.490 1.00 97.81 251 ILE A CA 1
ATOM 1917 C C . ILE A 1 251 ? -13.084 -0.181 1.184 1.00 97.81 251 ILE A C 1
ATOM 1919 O O . ILE A 1 251 ? -14.072 -0.901 1.051 1.00 97.81 251 ILE A O 1
ATOM 1923 N N . ILE A 1 252 ? -12.074 -0.467 2.010 1.00 97.69 252 ILE A N 1
ATOM 1924 C CA . ILE A 1 252 ? -11.979 -1.630 2.902 1.00 97.69 252 ILE A CA 1
ATOM 1925 C C . ILE A 1 252 ? -12.028 -1.224 4.377 1.00 97.69 252 ILE A C 1
ATOM 1927 O O . ILE A 1 252 ? -12.726 -1.860 5.165 1.00 97.69 252 ILE A O 1
ATOM 1931 N N . VAL A 1 253 ? -11.334 -0.147 4.751 1.00 98.19 253 VAL A N 1
ATOM 1932 C CA . VAL A 1 253 ? -11.366 0.439 6.099 1.00 98.19 253 VAL A CA 1
ATOM 1933 C C . VAL A 1 253 ? -11.473 1.948 5.960 1.00 98.19 253 VAL A C 1
ATOM 1935 O O . VAL A 1 253 ? -10.825 2.535 5.100 1.00 98.19 253 VAL A O 1
ATOM 1938 N N . GLN A 1 254 ? -12.267 2.586 6.813 1.00 97.56 254 GLN A N 1
ATOM 1939 C CA . GLN A 1 254 ? -12.391 4.037 6.851 1.00 97.56 254 GLN A CA 1
ATOM 1940 C C . GLN A 1 254 ? -12.295 4.530 8.290 1.00 97.56 254 GLN A C 1
ATOM 1942 O O . GLN A 1 254 ? -12.826 3.900 9.206 1.00 97.56 254 GLN A O 1
ATOM 1947 N N . SER A 1 255 ? -11.643 5.670 8.476 1.00 97.75 255 SER A N 1
ATOM 1948 C CA . SER A 1 255 ? -11.651 6.423 9.722 1.00 97.75 255 SER A CA 1
ATOM 1949 C C . SER A 1 255 ? -12.290 7.791 9.505 1.00 97.75 255 SER A C 1
ATOM 1951 O O . SER A 1 255 ? -12.338 8.337 8.402 1.00 97.75 255 SER A O 1
ATOM 1953 N N . SER A 1 256 ? -12.800 8.348 10.593 1.00 96.56 256 SER A N 1
ATOM 1954 C CA . SER A 1 256 ? -13.238 9.737 10.686 1.00 96.56 256 SER A CA 1
ATOM 1955 C C . SER A 1 256 ? -12.604 10.394 11.902 1.00 96.56 256 SER A C 1
ATOM 1957 O O . SER A 1 256 ? -12.107 9.711 12.801 1.00 96.56 256 SER A O 1
ATOM 1959 N N . ARG A 1 257 ? -12.701 11.721 11.999 1.00 95.19 257 ARG A N 1
ATOM 1960 C CA . ARG A 1 257 ? -12.306 12.447 13.210 1.00 95.19 257 ARG A CA 1
ATOM 1961 C C . ARG A 1 257 ? -12.905 11.810 14.472 1.00 95.19 257 ARG A C 1
ATOM 1963 O O . ARG A 1 257 ? -14.116 11.604 14.549 1.00 95.19 257 ARG A O 1
ATOM 1970 N N . GLY A 1 258 ? -12.054 11.535 15.459 1.00 94.19 258 GLY A N 1
ATOM 1971 C CA . GLY A 1 258 ? -12.438 10.894 16.721 1.00 94.19 258 GLY A CA 1
ATOM 1972 C C . GLY A 1 258 ? -12.423 9.364 16.692 1.00 94.19 258 GLY A C 1
ATOM 1973 O O . GLY A 1 258 ? -12.730 8.748 17.711 1.00 94.19 258 GLY A O 1
ATOM 1974 N N . SER A 1 259 ? -12.059 8.748 15.562 1.00 96.12 259 SER A N 1
ATOM 1975 C CA . SER A 1 259 ? -11.677 7.331 15.540 1.00 96.12 259 SER A CA 1
ATOM 1976 C C . SER A 1 259 ? -10.428 7.125 16.406 1.00 96.12 259 SER A C 1
ATOM 1978 O O . SER A 1 259 ? -9.629 8.053 16.533 1.00 96.12 259 SER A O 1
ATOM 1980 N N . PRO A 1 260 ? -10.223 5.937 16.995 1.00 95.00 260 PRO A N 1
ATOM 1981 C CA . PRO A 1 260 ? -8.978 5.652 17.709 1.00 95.00 260 PRO A CA 1
ATOM 1982 C C . PRO A 1 260 ? -7.772 5.604 16.755 1.00 95.00 260 PRO A C 1
ATOM 1984 O O . PRO A 1 260 ? -6.666 5.957 17.135 1.00 95.00 260 PRO A O 1
ATOM 1987 N N . PHE A 1 261 ? -7.988 5.254 15.488 1.00 96.75 261 PHE A N 1
ATOM 1988 C CA . PHE A 1 261 ? -6.943 5.098 14.477 1.00 96.75 261 PHE A CA 1
ATOM 1989 C C . PHE A 1 261 ? -7.086 6.076 13.311 1.00 96.75 261 PHE A C 1
ATOM 1991 O O . PHE A 1 261 ? -8.151 6.659 13.085 1.00 96.75 261 PHE A O 1
ATOM 1998 N N . ASN A 1 262 ? -6.018 6.177 12.524 1.00 97.88 262 ASN A N 1
ATOM 1999 C CA . ASN A 1 262 ? -6.039 6.708 11.167 1.00 97.88 262 ASN A CA 1
ATOM 2000 C C . ASN A 1 262 ? -5.990 5.548 10.157 1.00 97.88 262 ASN A C 1
ATOM 2002 O O . ASN A 1 262 ? -5.096 4.708 10.229 1.00 97.88 262 ASN A O 1
ATOM 2006 N N . ALA A 1 263 ? -6.952 5.469 9.238 1.00 98.19 263 ALA A N 1
ATOM 2007 C CA . ALA A 1 263 ? -7.036 4.406 8.236 1.00 98.19 263 ALA A CA 1
ATOM 2008 C C . ALA A 1 263 ? -6.116 4.700 7.037 1.00 98.19 263 ALA A C 1
ATOM 2010 O O . ALA A 1 263 ? -6.599 5.036 5.955 1.00 98.19 263 ALA A O 1
ATOM 2011 N N . ILE A 1 264 ? -4.804 4.585 7.260 1.00 98.44 264 ILE A N 1
ATOM 2012 C CA . ILE A 1 264 ? -3.735 4.663 6.252 1.00 98.44 264 ILE A CA 1
ATOM 2013 C C . ILE A 1 264 ? -2.650 3.610 6.535 1.00 98.44 264 ILE A C 1
ATOM 2015 O O . ILE A 1 264 ? -2.708 2.926 7.555 1.00 98.44 264 ILE A O 1
ATOM 2019 N N . ASP A 1 265 ? -1.677 3.495 5.637 1.00 98.25 265 ASP A N 1
ATOM 2020 C CA . ASP A 1 265 ? -0.503 2.615 5.721 1.00 98.25 265 ASP A CA 1
ATOM 2021 C C . ASP A 1 265 ? -0.855 1.127 5.878 1.00 98.25 265 ASP A C 1
ATOM 2023 O O . ASP A 1 265 ? -0.525 0.495 6.885 1.00 98.25 265 ASP A O 1
ATOM 2027 N N . PRO A 1 266 ? -1.579 0.545 4.905 1.00 98.25 266 PRO A N 1
ATOM 2028 C CA . PRO A 1 266 ? -1.947 -0.859 4.955 1.00 98.25 266 PRO A CA 1
ATOM 2029 C C . PRO A 1 266 ? -0.728 -1.786 4.867 1.00 98.25 266 PRO A C 1
ATOM 2031 O O . PRO A 1 266 ? 0.172 -1.589 4.062 1.00 98.25 266 PRO A O 1
ATOM 2034 N N . SER A 1 267 ? -0.786 -2.887 5.607 1.00 97.56 267 SER A N 1
ATOM 2035 C CA . SER A 1 267 ? 0.013 -4.093 5.412 1.00 97.56 267 SER A CA 1
ATOM 2036 C C . SER A 1 267 ? -0.891 -5.304 5.556 1.00 97.56 267 SER A C 1
ATOM 2038 O O . SER A 1 267 ? -1.637 -5.436 6.531 1.00 97.56 267 SER A O 1
ATOM 2040 N N . PHE A 1 268 ? -0.856 -6.192 4.570 1.00 96.25 268 PHE A N 1
ATOM 2041 C CA . PHE A 1 268 ? -1.756 -7.335 4.528 1.00 96.25 268 PHE A CA 1
ATOM 2042 C C . PHE A 1 268 ? -1.000 -8.639 4.754 1.00 96.25 268 PHE A C 1
ATOM 2044 O O . PHE A 1 268 ? 0.099 -8.870 4.257 1.00 96.25 268 PHE A O 1
ATOM 2051 N N . LEU A 1 269 ? -1.634 -9.548 5.482 1.00 94.25 269 LEU A N 1
ATOM 2052 C CA . LEU A 1 269 ? -1.106 -10.873 5.746 1.00 94.25 269 LEU A CA 1
ATOM 2053 C C . LEU A 1 269 ? -2.217 -11.902 5.572 1.00 94.25 269 LEU A C 1
ATOM 2055 O O . LEU A 1 269 ? -3.301 -11.755 6.124 1.00 94.25 269 LEU A O 1
ATOM 2059 N N . ASN A 1 270 ? -1.944 -12.981 4.841 1.00 91.56 270 ASN A N 1
ATOM 2060 C CA . ASN A 1 270 ? -2.857 -14.118 4.767 1.00 91.56 270 ASN A CA 1
ATOM 2061 C C . ASN A 1 270 ? -2.334 -15.263 5.639 1.00 91.56 270 ASN A C 1
ATOM 2063 O O . ASN A 1 270 ? -1.364 -15.933 5.280 1.00 91.56 270 ASN A O 1
ATOM 2067 N N . VAL A 1 271 ? -2.989 -15.503 6.775 1.00 90.75 271 VAL A N 1
ATOM 2068 C CA . VAL A 1 271 ? -2.605 -16.543 7.736 1.00 90.75 271 VAL A CA 1
ATOM 2069 C C . VAL A 1 271 ? -3.540 -17.735 7.592 1.00 90.75 271 VAL A C 1
ATOM 2071 O O . VAL A 1 271 ? -4.674 -17.719 8.064 1.00 90.75 271 VAL A O 1
ATOM 2074 N N . GLY A 1 272 ? -3.076 -18.795 6.927 1.00 88.75 272 GLY A N 1
ATOM 2075 C CA . GLY A 1 272 ? -3.849 -20.036 6.800 1.00 88.75 272 GLY A CA 1
ATOM 2076 C C . GLY A 1 272 ? -5.205 -19.863 6.100 1.00 88.75 272 GLY A C 1
ATOM 2077 O O . GLY A 1 272 ? -6.139 -20.602 6.402 1.00 88.75 272 GLY A O 1
ATOM 2078 N N . GLY A 1 273 ? -5.322 -18.889 5.191 1.00 90.31 273 GLY A N 1
ATOM 2079 C CA . GLY A 1 273 ? -6.566 -18.552 4.500 1.00 90.31 273 GLY A CA 1
ATOM 2080 C C . GLY A 1 273 ? -7.369 -17.427 5.155 1.00 90.31 273 GLY A C 1
ATOM 2081 O O . GLY A 1 273 ? -8.403 -17.065 4.605 1.00 90.31 273 GLY A O 1
ATOM 2082 N N . GLN A 1 274 ? -6.917 -16.882 6.289 1.00 93.38 274 GLN A N 1
ATOM 2083 C CA . GLN A 1 274 ? -7.522 -15.714 6.927 1.00 93.38 274 GLN A CA 1
ATOM 2084 C C . GLN A 1 274 ? -6.789 -14.432 6.516 1.00 93.38 274 GLN A C 1
ATOM 2086 O O . GLN A 1 274 ? -5.623 -14.264 6.889 1.00 93.38 274 GLN A O 1
ATOM 2091 N N . PRO A 1 275 ? -7.439 -13.529 5.760 1.00 95.94 275 PRO A N 1
ATOM 2092 C CA . PRO A 1 275 ? -6.884 -12.224 5.446 1.00 95.94 275 PRO A CA 1
ATOM 2093 C C . PRO A 1 275 ? -6.918 -11.312 6.678 1.00 95.94 275 PRO A C 1
ATOM 2095 O O . PRO A 1 275 ? -7.974 -11.067 7.263 1.00 95.94 275 PRO A O 1
ATOM 2098 N N . LEU A 1 276 ? -5.756 -10.787 7.047 1.00 96.81 276 LEU A N 1
ATOM 2099 C CA . LEU A 1 276 ? -5.571 -9.787 8.089 1.00 96.81 276 LEU A CA 1
ATOM 2100 C C . LEU A 1 276 ? -5.042 -8.512 7.443 1.00 96.81 276 LEU A C 1
ATOM 2102 O O . LEU A 1 276 ? -4.082 -8.559 6.674 1.00 96.81 276 LEU A O 1
ATOM 2106 N N . LEU A 1 277 ? -5.645 -7.382 7.789 1.00 98.06 277 LEU A N 1
ATOM 2107 C CA . LEU A 1 277 ? -5.182 -6.066 7.380 1.00 98.06 277 LEU A CA 1
ATOM 2108 C C . LEU A 1 277 ? -4.720 -5.306 8.620 1.00 98.06 277 LEU A C 1
ATOM 2110 O O . LEU A 1 277 ? -5.522 -4.997 9.502 1.00 98.06 277 LEU A O 1
ATOM 2114 N N . THR A 1 278 ? -3.424 -5.038 8.678 1.00 98.44 278 THR A N 1
ATOM 2115 C CA . THR A 1 278 ? -2.775 -4.207 9.688 1.00 98.44 278 THR A CA 1
ATOM 2116 C C . THR A 1 278 ? -2.549 -2.825 9.107 1.00 98.44 278 THR A C 1
ATOM 2118 O O . THR A 1 278 ? -2.213 -2.709 7.936 1.00 98.44 278 THR A O 1
ATOM 2121 N N . PHE A 1 279 ? -2.763 -1.777 9.885 1.00 98.69 279 PHE A N 1
ATOM 2122 C CA . PHE A 1 279 ? -2.676 -0.407 9.400 1.00 98.69 279 PHE A CA 1
ATOM 2123 C C . PHE A 1 279 ? -2.544 0.574 10.563 1.00 98.69 279 PHE A C 1
ATOM 2125 O O . PHE A 1 279 ? -2.733 0.194 11.719 1.00 98.69 279 PHE A O 1
ATOM 2132 N N . GLY A 1 280 ? -2.276 1.838 10.266 1.00 98.00 280 GLY A N 1
ATOM 2133 C CA . GLY A 1 280 ? -2.255 2.897 11.267 1.00 98.00 280 GLY A CA 1
ATOM 2134 C C . GLY A 1 280 ? -1.057 3.814 11.115 1.00 98.00 280 GLY A C 1
ATOM 2135 O O . GLY A 1 280 ? 0.009 3.405 10.666 1.00 98.00 280 GLY A O 1
ATOM 2136 N N . SER A 1 281 ? -1.266 5.061 11.515 1.00 97.06 281 SER A N 1
ATOM 2137 C CA . SER A 1 281 ? -0.259 6.113 11.568 1.00 97.06 281 SER A CA 1
ATOM 2138 C C . SER A 1 281 ? -0.746 7.136 12.594 1.00 97.06 281 SER A C 1
ATOM 2140 O O . SER A 1 281 ? -1.827 7.712 12.417 1.00 97.06 281 SER A O 1
ATOM 2142 N N . PHE A 1 282 ? 0.013 7.315 13.679 1.00 94.69 282 PHE A N 1
ATOM 2143 C CA . PHE A 1 282 ? -0.304 8.162 14.839 1.00 94.69 282 PHE A CA 1
ATOM 2144 C C . PHE A 1 282 ? -1.589 7.765 15.609 1.00 94.69 282 PHE A C 1
ATOM 2146 O O . PHE A 1 282 ? -2.155 6.689 15.419 1.00 94.69 282 PHE A O 1
ATOM 2153 N N . TRP A 1 283 ? -2.083 8.649 16.491 1.00 94.38 283 TRP A N 1
ATOM 2154 C CA . TRP A 1 283 ? -3.259 8.457 17.360 1.00 94.38 283 TRP A CA 1
ATOM 2155 C C . TRP A 1 283 ? -3.110 7.261 18.303 1.00 94.38 283 TRP A C 1
ATOM 2157 O O . TRP A 1 283 ? -2.239 7.262 19.161 1.00 94.38 283 TRP A O 1
ATOM 2167 N N . GLU A 1 284 ? -3.966 6.247 18.206 1.00 96.44 284 GLU A N 1
ATOM 2168 C CA . GLU A 1 284 ? -3.791 4.995 18.938 1.00 96.44 284 GLU A CA 1
ATOM 2169 C C . GLU A 1 284 ? -2.912 4.001 18.145 1.00 96.44 284 GLU A C 1
ATOM 2171 O O . GLU A 1 284 ? -3.003 2.794 18.354 1.00 96.44 284 GLU A O 1
ATOM 2176 N N . ASP A 1 285 ? -2.047 4.507 17.260 1.00 96.44 285 ASP A N 1
ATOM 2177 C CA . ASP A 1 285 ? -1.034 3.793 16.478 1.00 96.44 285 ASP A CA 1
ATOM 2178 C C . ASP A 1 285 ? -1.615 2.626 15.651 1.00 96.44 285 ASP A C 1
ATOM 2180 O O . ASP A 1 285 ? -2.566 2.789 14.877 1.00 96.44 285 ASP A O 1
ATOM 2184 N N . ILE A 1 286 ? -1.036 1.429 15.777 1.00 98.44 286 ILE A N 1
ATOM 2185 C CA . ILE A 1 286 ? -1.220 0.336 14.826 1.00 98.44 286 ILE A CA 1
ATOM 2186 C C . ILE A 1 286 ? -2.395 -0.541 15.234 1.00 98.44 286 ILE A C 1
ATOM 2188 O O . ILE A 1 286 ? -2.452 -1.090 16.339 1.00 98.44 286 ILE A O 1
ATOM 2192 N N . HIS A 1 287 ? -3.305 -0.730 14.289 1.00 98.56 287 HIS A N 1
ATOM 2193 C CA . HIS A 1 287 ? -4.498 -1.546 14.412 1.00 98.56 287 HIS A CA 1
ATOM 2194 C C . HIS A 1 287 ? -4.496 -2.687 13.401 1.00 98.56 287 HIS A C 1
ATOM 2196 O O . HIS A 1 287 ? -3.831 -2.639 12.372 1.00 98.56 287 HIS A O 1
ATOM 2202 N N . GLN A 1 288 ? -5.266 -3.729 13.693 1.00 98.38 288 GLN A N 1
ATOM 2203 C CA . GLN A 1 288 ? -5.443 -4.878 12.822 1.00 98.38 288 GLN A CA 1
ATOM 2204 C C . GLN A 1 288 ? -6.903 -5.312 12.789 1.00 98.38 288 GLN A C 1
ATOM 2206 O O . GLN A 1 288 ? -7.593 -5.309 13.810 1.00 98.38 288 GLN A O 1
ATOM 2211 N N . VAL A 1 289 ? -7.376 -5.718 11.616 1.00 98.25 289 VAL A N 1
ATOM 2212 C CA . VAL A 1 289 ? -8.722 -6.255 11.423 1.00 98.25 289 VAL A CA 1
ATOM 2213 C C . VAL A 1 289 ? -8.683 -7.496 10.538 1.00 98.25 289 VAL A C 1
ATOM 2215 O O . VAL A 1 289 ? -7.887 -7.576 9.601 1.00 98.25 289 VAL A O 1
ATOM 2218 N N . SER A 1 290 ? -9.540 -8.471 10.838 1.00 97.38 290 SER A N 1
ATOM 2219 C CA . SER A 1 290 ? -9.753 -9.627 9.965 1.00 97.38 290 SER A CA 1
ATOM 2220 C C . SER A 1 290 ? -10.756 -9.269 8.873 1.00 97.38 290 SER A C 1
ATOM 2222 O O . SER A 1 290 ? -11.759 -8.602 9.139 1.00 97.38 290 SER A O 1
ATOM 2224 N N . LEU A 1 291 ? -10.511 -9.730 7.650 1.00 97.44 291 LEU A N 1
ATOM 2225 C CA . LEU A 1 291 ? -11.433 -9.569 6.526 1.00 97.44 291 LEU A CA 1
ATOM 2226 C C . LEU A 1 291 ? -12.071 -10.917 6.179 1.00 97.44 291 LEU A C 1
ATOM 2228 O O . LEU A 1 291 ? -11.452 -11.966 6.338 1.00 97.44 291 LEU A O 1
ATOM 2232 N N . ALA A 1 292 ? -13.303 -10.898 5.669 1.00 96.50 292 ALA A N 1
ATOM 2233 C CA . ALA A 1 292 ? -13.968 -12.119 5.206 1.00 96.50 292 ALA A CA 1
ATOM 2234 C C . ALA A 1 292 ? -13.329 -12.671 3.915 1.00 96.50 292 ALA A C 1
ATOM 2236 O O . ALA A 1 292 ? -13.304 -13.878 3.687 1.00 96.50 292 ALA A O 1
ATOM 2237 N N . ASP A 1 293 ? -12.826 -11.768 3.079 1.00 95.88 293 ASP A N 1
ATOM 2238 C CA . ASP A 1 293 ? -12.100 -12.000 1.831 1.00 95.88 293 ASP A CA 1
ATOM 2239 C C . ASP A 1 293 ? -11.122 -10.826 1.608 1.00 95.88 293 ASP A C 1
ATOM 2241 O O . ASP A 1 293 ? -11.397 -9.732 2.122 1.00 95.88 293 ASP A O 1
ATOM 2245 N N . PRO A 1 294 ? -10.010 -10.983 0.858 1.00 96.12 294 PRO A N 1
ATOM 2246 C CA . PRO A 1 294 ? -9.059 -9.895 0.648 1.00 96.12 294 PRO A CA 1
ATOM 2247 C C . PRO A 1 294 ? -9.691 -8.583 0.157 1.00 96.12 294 PRO A C 1
ATOM 2249 O O . PRO A 1 294 ? -9.255 -7.514 0.575 1.00 96.12 294 PRO A O 1
ATOM 2252 N N . ALA A 1 295 ? -10.739 -8.631 -0.670 1.00 96.50 295 ALA A N 1
ATOM 2253 C CA . ALA A 1 295 ? -11.399 -7.419 -1.168 1.00 96.50 295 ALA A CA 1
ATOM 2254 C C . ALA A 1 295 ? -12.678 -7.025 -0.406 1.00 96.50 295 ALA A C 1
ATOM 2256 O O . ALA A 1 295 ? -13.424 -6.156 -0.856 1.00 96.50 295 ALA A O 1
ATOM 2257 N N . SER A 1 296 ? -12.976 -7.671 0.722 1.00 96.38 296 SER A N 1
ATOM 2258 C CA . SER A 1 296 ? -14.187 -7.374 1.492 1.00 96.38 296 SER A CA 1
ATOM 2259 C C . SER A 1 296 ? -14.007 -6.171 2.413 1.00 96.38 296 SER A C 1
ATOM 2261 O O . SER A 1 296 ? -12.977 -6.036 3.068 1.00 96.38 296 SER A O 1
ATOM 2263 N N . LEU A 1 297 ? -15.046 -5.339 2.516 1.00 97.25 297 LEU A N 1
ATOM 2264 C CA . LEU A 1 297 ? -15.137 -4.303 3.542 1.00 97.25 297 LEU A CA 1
ATOM 2265 C C . LEU A 1 297 ? -14.983 -4.930 4.936 1.00 97.25 297 LEU A C 1
ATOM 2267 O O . LEU A 1 297 ? -15.634 -5.934 5.241 1.00 97.25 297 LEU A O 1
ATOM 2271 N N . ALA A 1 298 ? -14.172 -4.312 5.792 1.00 97.19 298 ALA A N 1
ATOM 2272 C CA . ALA A 1 298 ? -14.034 -4.736 7.175 1.00 97.19 298 ALA A CA 1
ATOM 2273 C C . ALA A 1 298 ? -15.364 -4.558 7.928 1.00 97.19 298 ALA A C 1
ATOM 2275 O O . ALA A 1 298 ? -15.917 -3.460 8.007 1.00 97.19 298 ALA A O 1
ATOM 2276 N N . THR A 1 299 ? -15.879 -5.646 8.500 1.00 95.81 299 THR A N 1
ATOM 2277 C CA . THR A 1 299 ? -17.113 -5.634 9.308 1.00 95.81 299 THR A CA 1
ATOM 2278 C C . THR A 1 299 ? -16.849 -5.727 10.807 1.00 95.81 299 THR A C 1
ATOM 2280 O O . THR A 1 299 ? -17.745 -5.477 11.613 1.00 95.81 299 THR A O 1
ATOM 2283 N N . GLU A 1 300 ? -15.638 -6.127 11.188 1.00 95.56 300 GLU A N 1
ATOM 2284 C CA . GLU A 1 300 ? -15.199 -6.207 12.578 1.00 95.56 300 GLU A CA 1
ATOM 2285 C C . GLU A 1 300 ? -14.585 -4.881 13.037 1.00 95.56 300 GLU A C 1
ATOM 2287 O O . GLU A 1 300 ? -14.141 -4.062 12.234 1.00 95.56 300 GLU A O 1
ATOM 2292 N N . THR A 1 301 ? -14.545 -4.662 14.351 1.00 96.06 301 THR A N 1
ATOM 2293 C CA . THR A 1 301 ? -13.837 -3.513 14.924 1.00 96.06 301 THR A CA 1
ATOM 2294 C C . THR A 1 301 ? -12.330 -3.784 14.927 1.00 96.06 301 THR A C 1
ATOM 2296 O O . THR A 1 301 ? -11.919 -4.765 15.559 1.00 96.06 301 THR A O 1
ATOM 2299 N N . PRO A 1 302 ? -11.505 -2.920 14.300 1.00 98.06 302 PRO A N 1
ATOM 2300 C CA . PRO A 1 302 ? -10.054 -3.054 14.351 1.00 98.06 302 PRO A CA 1
ATOM 2301 C C . PRO A 1 302 ? -9.534 -3.081 15.791 1.00 98.06 302 PRO A C 1
ATOM 2303 O O . PRO A 1 302 ? -9.975 -2.305 16.639 1.00 98.06 302 PRO A O 1
ATOM 2306 N N . GLN 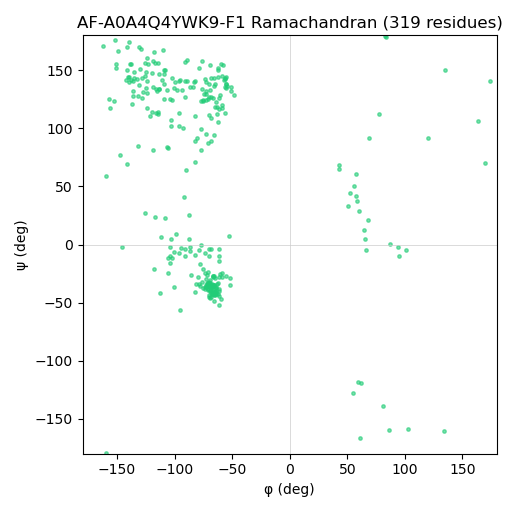A 1 303 ? -8.610 -3.995 16.070 1.00 97.94 303 GLN A N 1
ATOM 2307 C CA . GLN A 1 303 ? -7.962 -4.160 17.368 1.00 97.94 303 GLN A CA 1
ATOM 2308 C C . GLN A 1 303 ? -6.605 -3.461 17.356 1.00 97.94 303 GLN A C 1
ATOM 2310 O O . GLN A 1 303 ? -5.832 -3.663 16.426 1.00 97.94 303 GLN A O 1
ATOM 2315 N N . GLN A 1 304 ? -6.293 -2.683 18.391 1.00 97.81 304 GLN A N 1
ATOM 2316 C CA . GLN A 1 304 ? -4.965 -2.096 18.571 1.00 97.81 304 GLN A CA 1
ATOM 2317 C C . GLN A 1 304 ? -3.940 -3.199 18.877 1.00 97.81 304 GLN A C 1
ATOM 2319 O O . GLN A 1 304 ? -4.140 -3.994 19.800 1.00 97.81 304 GLN A O 1
ATOM 2324 N N . ILE A 1 305 ? -2.844 -3.241 18.119 1.00 96.75 305 ILE A N 1
ATOM 2325 C CA . ILE A 1 305 ? -1.789 -4.259 18.254 1.00 96.75 305 ILE A CA 1
ATOM 2326 C C . ILE A 1 305 ? -0.420 -3.682 18.630 1.00 96.75 305 ILE A C 1
ATOM 2328 O O . ILE A 1 305 ? 0.406 -4.411 19.177 1.00 96.75 305 ILE A O 1
ATOM 2332 N N . ALA A 1 306 ? -0.186 -2.391 18.392 1.00 96.50 306 ALA A N 1
ATOM 2333 C CA . ALA A 1 306 ? 0.977 -1.672 18.897 1.00 96.50 306 ALA A CA 1
ATOM 2334 C C . ALA A 1 306 ? 0.565 -0.254 19.295 1.00 96.50 306 ALA A C 1
ATOM 2336 O O . ALA A 1 306 ? -0.284 0.342 18.640 1.00 96.50 306 ALA A O 1
ATOM 2337 N N . PHE A 1 307 ? 1.141 0.242 20.391 1.00 95.75 307 PHE A N 1
ATOM 2338 C CA . PHE A 1 307 ? 0.866 1.569 20.930 1.00 95.75 307 PHE A CA 1
ATOM 2339 C C . PHE A 1 307 ? 2.078 2.091 21.692 1.00 95.75 307 PHE A C 1
ATOM 2341 O O . PHE A 1 307 ? 2.539 1.447 22.642 1.00 95.75 307 PHE A O 1
ATOM 2348 N N . ASP A 1 308 ? 2.572 3.255 21.294 1.00 92.19 308 ASP A N 1
ATOM 2349 C CA . ASP A 1 308 ? 3.479 4.075 22.075 1.00 92.19 308 ASP A CA 1
ATOM 2350 C C . ASP A 1 308 ? 2.665 5.142 22.824 1.00 92.19 308 ASP A C 1
ATOM 2352 O O . ASP A 1 308 ? 2.294 6.162 22.246 1.00 92.19 308 ASP A O 1
ATOM 2356 N N . PRO A 1 309 ? 2.409 4.967 24.134 1.00 90.38 309 PRO A N 1
ATOM 2357 C CA . PRO A 1 309 ? 1.618 5.921 24.905 1.00 90.38 309 PRO A CA 1
ATOM 2358 C C . PRO A 1 309 ? 2.331 7.260 25.148 1.00 90.38 309 PRO A C 1
ATOM 2360 O O . PRO A 1 309 ? 1.759 8.123 25.817 1.00 90.38 309 PRO A O 1
ATOM 2363 N N . VAL A 1 310 ? 3.590 7.410 24.720 1.00 89.62 310 VAL A N 1
ATOM 2364 C CA . VAL A 1 310 ? 4.394 8.617 24.928 1.00 89.62 310 VAL A CA 1
ATOM 2365 C C . VAL A 1 310 ? 4.319 9.527 23.714 1.00 89.62 310 VAL A C 1
ATOM 2367 O O . VAL A 1 310 ? 3.971 10.696 23.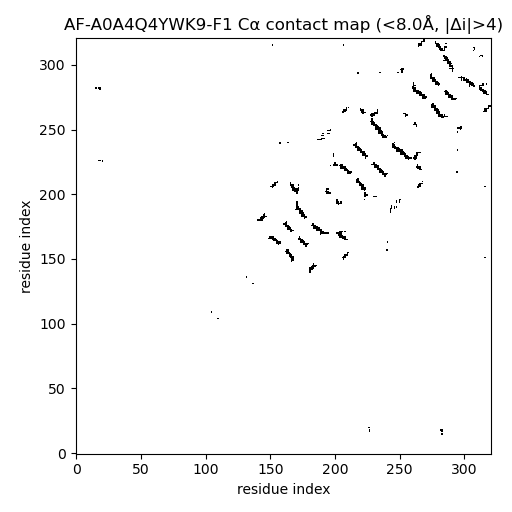872 1.00 89.62 310 VAL A O 1
ATOM 2370 N N . THR A 1 311 ? 4.672 9.012 22.536 1.00 87.06 311 THR A N 1
ATOM 2371 C CA . THR A 1 311 ? 4.762 9.825 21.317 1.00 87.06 311 THR A CA 1
ATOM 2372 C C . THR A 1 311 ? 3.542 9.673 20.430 1.00 87.06 311 THR A C 1
ATOM 2374 O O . THR A 1 311 ? 3.096 10.669 19.871 1.00 87.06 311 THR A O 1
ATOM 2377 N N . THR A 1 312 ? 2.954 8.473 20.342 1.00 86.62 312 THR A N 1
ATOM 2378 C CA . THR A 1 312 ? 1.892 8.149 19.374 1.00 86.62 312 THR A CA 1
ATOM 2379 C C . THR A 1 312 ? 2.286 8.502 17.937 1.00 86.62 312 THR A C 1
ATOM 2381 O O . THR A 1 312 ? 1.534 9.146 17.211 1.00 86.62 312 THR A O 1
ATOM 2384 N N . GLU A 1 313 ? 3.522 8.163 17.570 1.00 90.56 313 GLU A N 1
ATOM 2385 C CA . GLU A 1 313 ? 4.149 8.481 16.277 1.00 90.56 313 GLU A CA 1
ATOM 2386 C C . GLU A 1 313 ? 4.489 7.203 15.486 1.00 90.56 313 GLU A C 1
ATOM 2388 O O . GLU A 1 313 ? 5.413 7.205 14.675 1.00 90.56 313 GLU A O 1
ATOM 2393 N N . GLN A 1 314 ? 3.809 6.074 15.743 1.00 94.06 314 GLN A N 1
ATOM 2394 C CA . GLN A 1 314 ? 4.052 4.857 14.963 1.00 94.06 314 GLN A CA 1
ATOM 2395 C C . GLN A 1 314 ? 3.237 4.865 13.672 1.00 94.06 314 GLN A C 1
ATOM 2397 O O . GLN A 1 314 ? 2.045 5.169 13.688 1.00 94.06 314 GLN A O 1
ATOM 2402 N N . GLU A 1 315 ? 3.878 4.480 12.569 1.00 95.88 315 GLU A N 1
ATOM 2403 C CA . GLU A 1 315 ? 3.289 4.398 11.231 1.00 95.88 315 GLU A CA 1
ATOM 2404 C C . GLU A 1 315 ? 3.978 3.323 10.375 1.00 95.88 315 GLU A C 1
ATOM 2406 O O . GLU A 1 315 ? 4.945 2.698 10.824 1.00 95.88 315 GLU A O 1
ATOM 2411 N N . GLY A 1 316 ? 3.478 3.089 9.157 1.00 95.75 316 GLY A N 1
ATOM 2412 C CA . GLY A 1 316 ? 4.093 2.164 8.199 1.00 95.75 316 GLY A CA 1
ATOM 2413 C C . GLY A 1 316 ? 4.302 0.731 8.714 1.00 95.75 316 GLY A C 1
ATOM 2414 O O . GLY A 1 316 ? 5.421 0.213 8.608 1.00 95.75 316 GLY A O 1
ATOM 2415 N N . PRO A 1 317 ? 3.284 0.061 9.298 1.00 96.75 317 PRO A N 1
ATOM 2416 C CA . PRO A 1 317 ? 3.449 -1.311 9.756 1.00 96.75 317 PRO A CA 1
ATOM 2417 C C . PRO A 1 317 ? 3.776 -2.232 8.577 1.00 96.75 317 PRO A C 1
ATOM 2419 O O . PRO A 1 317 ? 3.228 -2.083 7.492 1.00 96.75 317 PRO A O 1
ATOM 2422 N N . ALA A 1 318 ? 4.625 -3.234 8.802 1.00 93.00 318 ALA A N 1
ATOM 2423 C CA . ALA A 1 318 ? 4.904 -4.276 7.819 1.00 93.00 318 ALA A CA 1
ATOM 2424 C C . ALA A 1 318 ? 4.943 -5.641 8.508 1.00 93.00 318 ALA A C 1
ATOM 2426 O O . ALA A 1 318 ? 5.740 -5.864 9.423 1.00 93.00 318 ALA A O 1
ATOM 2427 N N . LEU A 1 319 ? 4.075 -6.557 8.076 1.00 87.69 319 LEU A N 1
ATOM 2428 C CA . LEU A 1 319 ? 4.027 -7.927 8.579 1.00 87.69 319 LEU A CA 1
ATOM 2429 C C . LEU A 1 319 ? 4.431 -8.918 7.491 1.00 87.69 319 LEU A C 1
ATOM 2431 O O . LEU A 1 319 ? 3.929 -8.883 6.373 1.00 87.69 319 LEU A O 1
ATOM 2435 N N . PHE A 1 320 ? 5.301 -9.855 7.859 1.00 83.31 320 PHE A N 1
ATOM 2436 C CA . PHE A 1 320 ? 5.750 -10.944 6.998 1.00 83.31 320 PHE A CA 1
ATOM 2437 C C . PHE A 1 320 ? 5.514 -12.283 7.719 1.00 83.31 320 PHE A C 1
ATOM 2439 O O . PHE A 1 320 ? 5.606 -12.317 8.950 1.00 83.31 320 PHE A O 1
ATOM 2446 N N . PRO A 1 321 ? 5.162 -13.357 6.990 1.00 72.06 321 PRO A N 1
ATOM 2447 C CA . PRO A 1 321 ? 4.925 -14.683 7.562 1.00 72.06 321 PRO A CA 1
ATOM 2448 C C . PRO A 1 321 ? 6.189 -15.362 8.111 1.00 72.06 321 PRO A C 1
ATOM 2450 O O . PRO A 1 321 ? 7.307 -15.035 7.649 1.00 72.06 321 PRO A O 1
#

Secondary structure (DSSP, 8-state):
--PPPPPP-------PPPP-THHHHHHHHHHHHHTT---THHHHHHHHHHHHHHHHHHHTSSSS------S---S----HHHHHHHHHHHHHHHHTTTTS-TT---HHHHHHHHHHHHHHHHHHHHHHHHHHHHHT-PPPPP--BS-S--SS--EEE-TTS-EEEEESSTTTEEEEESSTT--BEEEEESSTT--S--STTTTS-EEEEEEEETTEEEEEEEE-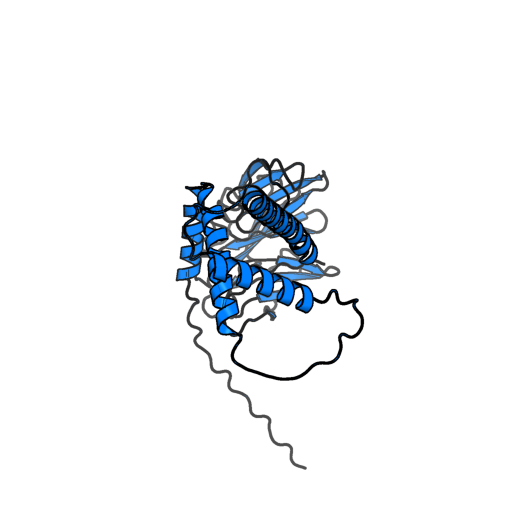-TT-S-EEEEEEEESSS-TT--EEEEEEEEE-TT-SS---S-EEEEETTEEEEEE--STT-EEEEE-SSTTSPP-SPPEEEE--TTT----------

Mean predicted aligned error: 17.1 Å

Foldseek 3Di:
DDDDDDDDDPPDPPPDDFAPCPVVVVVVVVLVVVVVDPDPVVVVVVVVVVVVVVVVVVVPPPPDDDDDDDDDPDDDDPDPVVVVVVVVVVVVVVVVVVPDPPPDQDPVNVVVVVVVVVVVVVVVVVVVVVVVVVVVDDDDDAAAAPPPQAAQWDWDADPVQKIWIWFWFQQIWIWIASDPRGPIDTQHHQCNPFAPDPDAQSRGKHNWDWDDDPQKIKIWIKRDDPSFLQIFIWIWIARGSHHPRTDTLDGQDGGHPPPQFRHGQWEWDQDPNWIKIWFGAFRQGIWIAIAPHPRHHGPDDTDRDDGDPPNSGHGNDYDDD

Solvent-accessible surface area (backbone atoms only — not comparable to full-atom values): 18635 Å² total; per-residue (Å²): 140,81,86,78,82,80,80,80,79,77,79,72,84,72,83,73,74,78,77,80,50,68,60,58,56,47,52,55,50,46,55,64,50,51,74,76,59,93,58,82,63,61,65,56,53,53,56,54,50,54,57,57,50,50,57,58,58,58,71,68,67,78,79,80,85,86,88,88,84,88,89,82,90,84,72,90,76,74,63,64,64,58,59,46,53,50,48,52,49,53,48,52,60,50,59,76,54,64,85,55,76,92,84,76,68,52,77,66,54,54,49,53,52,51,53,51,53,52,50,55,53,52,53,54,66,56,48,52,62,54,52,48,61,75,64,65,67,76,73,80,74,72,73,36,66,65,77,67,81,68,44,52,60,35,72,41,72,46,94,91,55,40,28,36,36,37,15,38,30,73,19,28,36,30,31,38,18,76,36,96,45,29,57,27,40,82,74,49,33,51,35,81,89,30,55,88,52,96,51,69,27,28,60,44,23,32,30,39,29,62,49,74,61,90,77,37,33,41,37,32,28,16,29,35,49,92,92,53,27,58,15,26,24,29,35,29,37,19,76,77,81,50,80,82,50,54,44,75,74,38,70,34,44,73,26,40,82,89,47,63,40,21,29,32,26,42,22,65,44,71,60,95,84,42,30,32,45,33,26,8,45,21,69,49,10,30,29,34,34,62,29,93,40,89,87,37,55,51,84,63,81,63,42,74,77,46,74,53,94,83,77,27,75,46,54,69,53,81,70,79,136